Protein AF-A0AAE0F2E6-F1 (afdb_monomer_lite)

Organism: NCBI:txid36881

pLDDT: mean 71.73, std 19.73, range [35.84, 97.25]

Foldseek 3Di:
DPPPCCLVCQLVVPAVVVQLVVQ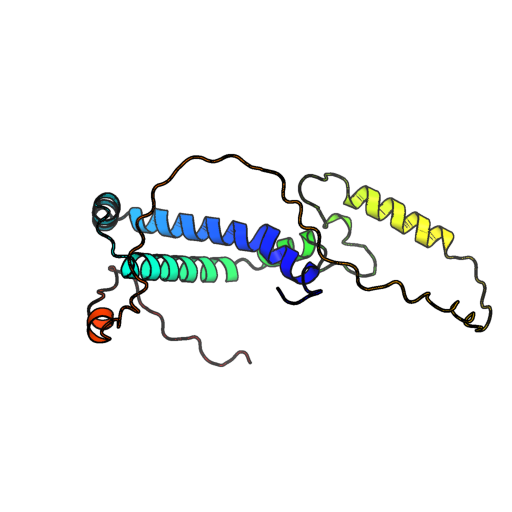LVVLVVVQCVDVVSVVVVVVVPDDPVNVVVSSVLSSVVSVVVSVVCVVSSVLSCLCSVVPQDPVRPSLQSHDDPPDPCPSVVVVVVVVVVVVVPPDDDPDDDDDDDDDDDPPDDDDDDDDDDDDDDDDDDDDDDDDDDPPPDDVVVVVPDDDPPPDDPDPDDDPPPD

Sequence (190 aa):
MTPNCTDLLQPVDRHIAQYLKTLIAKELENWLEDDDNLAKWESGQFTASERRVLLTLWSGEAYEKLCTMQDFLQKSFRGSGCLLTVDLSDIDKVAPQNMPGYSKRLRSELLKVQESGMTEDTTSASEPPLPPVPLLPEDEEHSDRSDLSEAGLDSDHEDDKCIDVDPEEFAAFSLPVGMQILPRMPAALL

Structure (mmCIF, N/CA/C/O backbone):
data_AF-A0AAE0F2E6-F1
#
_entry.id   AF-A0AAE0F2E6-F1
#
loop_
_atom_site.group_PDB
_atom_site.id
_atom_site.type_symbol
_atom_site.label_atom_id
_atom_site.label_alt_id
_atom_site.label_comp_id
_atom_site.label_asym_id
_atom_site.label_entity_id
_atom_site.label_seq_id
_atom_site.pdbx_PDB_ins_code
_atom_site.Cartn_x
_atom_site.Cartn_y
_atom_site.Cartn_z
_atom_site.occupancy
_atom_site.B_iso_or_equiv
_atom_site.auth_seq_id
_atom_site.auth_comp_id
_atom_site.auth_asym_id
_atom_site.auth_atom_id
_atom_site.pdbx_PDB_model_num
ATOM 1 N N . MET A 1 1 ? 15.418 -10.484 7.927 1.00 53.88 1 MET A N 1
ATOM 2 C CA . MET A 1 1 ? 15.493 -10.619 6.455 1.00 53.88 1 MET A CA 1
ATOM 3 C C . MET A 1 1 ? 16.454 -11.744 6.134 1.00 53.88 1 MET A C 1
ATOM 5 O O . MET A 1 1 ? 17.504 -11.807 6.761 1.00 53.88 1 MET A O 1
ATOM 9 N N . THR A 1 2 ? 16.099 -12.640 5.216 1.00 57.56 2 THR A N 1
ATOM 10 C CA . THR A 1 2 ? 17.047 -13.624 4.676 1.00 57.56 2 THR A CA 1
ATOM 11 C C . THR A 1 2 ? 18.169 -12.891 3.929 1.00 57.56 2 THR A C 1
ATOM 13 O O . THR A 1 2 ? 17.874 -11.944 3.199 1.00 57.56 2 THR A O 1
ATOM 16 N N . PRO A 1 3 ? 19.446 -13.260 4.112 1.00 71.19 3 PRO A N 1
ATOM 17 C CA . PRO A 1 3 ? 20.540 -12.619 3.388 1.00 71.19 3 PRO A CA 1
ATOM 18 C C . PRO A 1 3 ? 20.362 -12.784 1.867 1.00 71.19 3 PRO A C 1
ATOM 20 O O . PRO A 1 3 ? 19.865 -13.810 1.405 1.00 71.19 3 PRO A O 1
ATOM 23 N N . ASN A 1 4 ? 20.771 -11.770 1.096 1.00 72.69 4 ASN A N 1
ATOM 24 C CA . ASN A 1 4 ? 20.796 -11.744 -0.379 1.00 72.69 4 ASN A CA 1
ATOM 25 C C . ASN A 1 4 ? 19.446 -11.677 -1.125 1.00 72.69 4 ASN A C 1
ATOM 27 O O . ASN A 1 4 ? 19.408 -11.949 -2.321 1.00 72.69 4 ASN A O 1
ATOM 31 N N . CYS A 1 5 ? 18.340 -11.286 -0.482 1.00 70.00 5 CYS A N 1
ATOM 32 C CA . CYS A 1 5 ? 17.053 -11.080 -1.175 1.00 70.00 5 CYS A CA 1
ATOM 33 C C . CYS A 1 5 ? 16.629 -9.607 -1.305 1.00 70.00 5 CYS A C 1
ATOM 35 O O . CYS A 1 5 ? 15.522 -9.325 -1.767 1.00 70.00 5 CYS A O 1
ATOM 37 N N . THR A 1 6 ? 17.489 -8.667 -0.904 1.00 75.06 6 THR A N 1
ATOM 38 C CA . THR A 1 6 ? 17.188 -7.227 -0.903 1.00 75.06 6 THR A CA 1
ATOM 39 C C . THR A 1 6 ? 16.768 -6.734 -2.286 1.00 75.06 6 THR A C 1
ATOM 41 O O . THR A 1 6 ? 15.782 -6.013 -2.395 1.00 75.06 6 THR A O 1
ATOM 44 N N . ASP A 1 7 ? 17.432 -7.187 -3.351 1.00 71.25 7 ASP A N 1
ATOM 45 C CA . ASP A 1 7 ? 17.134 -6.748 -4.722 1.00 71.25 7 ASP A CA 1
ATOM 46 C C . ASP A 1 7 ? 15.746 -7.186 -5.212 1.00 71.25 7 ASP A C 1
ATOM 48 O O . ASP A 1 7 ? 15.139 -6.508 -6.036 1.00 71.25 7 ASP A O 1
ATOM 52 N N . LEU A 1 8 ? 15.200 -8.280 -4.671 1.00 76.69 8 LEU A N 1
ATOM 53 C CA . LEU A 1 8 ? 13.854 -8.759 -5.003 1.00 76.69 8 LEU A CA 1
A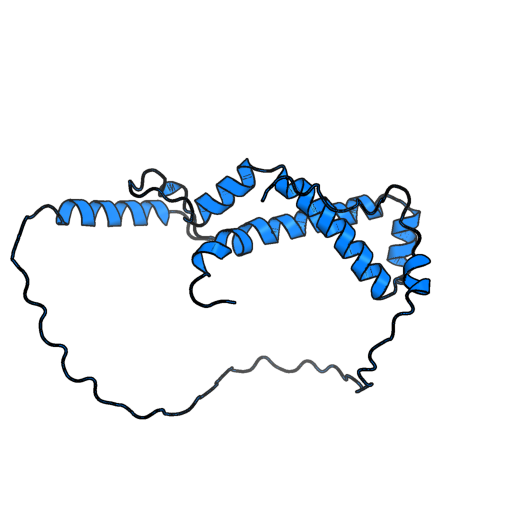TOM 54 C C . LEU A 1 8 ? 12.759 -8.035 -4.208 1.00 76.69 8 LEU A C 1
ATOM 56 O O . LEU A 1 8 ? 11.627 -7.926 -4.676 1.00 76.69 8 LEU A O 1
ATOM 60 N N . LEU A 1 9 ? 13.090 -7.535 -3.015 1.00 80.94 9 LEU A N 1
ATOM 61 C CA . LEU A 1 9 ? 12.160 -6.845 -2.114 1.00 80.94 9 LEU A CA 1
ATOM 62 C C . LEU A 1 9 ? 12.094 -5.332 -2.358 1.00 80.94 9 LEU A C 1
ATOM 64 O O . LEU A 1 9 ? 11.099 -4.703 -2.010 1.00 80.94 9 LEU A O 1
ATOM 68 N N . GLN A 1 10 ? 13.083 -4.753 -3.043 1.00 83.06 10 GLN A N 1
ATOM 69 C CA . GLN A 1 10 ? 13.114 -3.330 -3.400 1.00 83.06 10 GLN A CA 1
ATOM 70 C C . GLN A 1 10 ? 11.813 -2.767 -4.013 1.00 83.06 10 GLN A C 1
ATOM 72 O O . GLN A 1 10 ? 11.406 -1.678 -3.596 1.00 83.06 10 GLN A O 1
ATOM 77 N N . PRO A 1 11 ? 11.133 -3.425 -4.979 1.00 85.50 11 PRO A N 1
ATOM 78 C CA . PRO A 1 11 ? 9.863 -2.913 -5.496 1.00 85.50 11 PRO A CA 1
ATOM 79 C C . PRO A 1 11 ? 8.770 -2.866 -4.427 1.00 85.50 11 PRO A C 1
ATOM 81 O O . PRO A 1 11 ? 7.960 -1.932 -4.421 1.00 85.50 11 PRO A O 1
ATOM 84 N N . VAL A 1 12 ? 8.767 -3.849 -3.522 1.00 87.19 12 VAL A N 1
ATOM 85 C CA . VAL A 1 12 ? 7.818 -3.921 -2.412 1.00 87.19 12 VAL A CA 1
ATOM 86 C C . VAL A 1 12 ? 8.060 -2.765 -1.454 1.00 87.19 12 VAL A C 1
ATOM 88 O O . VAL A 1 12 ? 7.148 -1.980 -1.212 1.00 87.19 12 VAL A O 1
ATOM 91 N N . ASP A 1 13 ? 9.297 -2.599 -0.996 1.00 83.56 13 ASP A N 1
ATOM 92 C CA . ASP A 1 13 ? 9.653 -1.595 0.005 1.00 83.56 13 ASP A CA 1
ATOM 93 C C . ASP A 1 13 ? 9.505 -0.161 -0.522 1.00 83.56 13 ASP A C 1
ATOM 95 O O . ASP A 1 13 ? 9.003 0.716 0.184 1.00 83.56 13 ASP A O 1
ATOM 99 N N . ARG A 1 14 ? 9.912 0.092 -1.776 1.00 79.31 14 ARG A N 1
ATOM 100 C CA . ARG A 1 14 ? 9.934 1.447 -2.351 1.00 79.31 14 ARG A CA 1
ATOM 101 C C . ARG A 1 14 ? 8.565 1.928 -2.822 1.00 79.31 14 ARG A C 1
ATOM 103 O O . ARG A 1 14 ? 8.261 3.105 -2.663 1.00 79.31 14 ARG A O 1
ATOM 110 N N . HIS A 1 15 ? 7.777 1.068 -3.466 1.00 84.88 15 HIS A N 1
ATOM 111 C CA . HIS A 1 15 ? 6.570 1.508 -4.173 1.00 84.88 15 HIS A CA 1
ATOM 112 C C . HIS A 1 15 ? 5.308 0.870 -3.607 1.00 84.88 15 HIS A C 1
ATOM 114 O O . HIS A 1 15 ? 4.364 1.574 -3.251 1.00 84.88 15 HIS A O 1
ATOM 120 N N . ILE A 1 16 ? 5.288 -0.459 -3.510 1.00 91.94 16 ILE A N 1
ATOM 121 C CA . ILE A 1 16 ? 4.057 -1.197 -3.217 1.00 91.94 16 ILE A CA 1
ATOM 122 C C . ILE A 1 16 ? 3.621 -0.968 -1.767 1.00 91.94 16 ILE A C 1
ATOM 124 O O . ILE A 1 16 ? 2.459 -0.657 -1.528 1.00 91.94 16 ILE A O 1
ATOM 128 N N . ALA A 1 17 ? 4.542 -1.040 -0.805 1.00 91.44 17 ALA A N 1
ATOM 129 C CA . ALA A 1 17 ? 4.248 -0.836 0.610 1.00 91.44 17 ALA A CA 1
ATOM 130 C C . ALA A 1 17 ? 3.775 0.595 0.898 1.00 91.44 17 ALA A C 1
ATOM 132 O O . ALA A 1 17 ? 2.831 0.794 1.663 1.00 91.44 17 ALA A O 1
ATOM 133 N N . GLN A 1 18 ? 4.396 1.599 0.270 1.00 90.81 18 GLN A N 1
ATOM 134 C CA . GLN A 1 18 ? 3.956 2.988 0.404 1.00 90.81 18 GLN A CA 1
ATOM 135 C C . GLN A 1 18 ? 2.548 3.177 -0.166 1.00 90.81 18 GLN A C 1
ATOM 137 O O . GLN A 1 18 ? 1.701 3.788 0.481 1.00 90.81 18 GLN A O 1
ATOM 142 N N . TYR A 1 19 ? 2.283 2.623 -1.349 1.00 94.00 19 TYR A N 1
ATOM 143 C CA . TYR A 1 19 ? 0.975 2.741 -1.979 1.00 94.00 19 TYR A CA 1
ATOM 144 C C . TYR A 1 19 ? -0.116 1.997 -1.200 1.00 94.00 19 TYR A C 1
ATOM 146 O O . TYR A 1 19 ? -1.211 2.526 -1.021 1.00 94.00 19 TYR A O 1
ATOM 154 N N . LEU A 1 20 ? 0.197 0.818 -0.657 1.00 95.62 20 LEU A N 1
ATOM 155 C CA . LEU A 1 20 ? -0.711 0.067 0.207 1.00 95.62 20 LEU A CA 1
ATOM 156 C C . LEU A 1 20 ? -1.088 0.869 1.459 1.00 95.62 20 LEU A C 1
ATOM 158 O O . LEU A 1 20 ? -2.263 0.933 1.798 1.00 95.62 20 LEU A O 1
ATOM 162 N N . LYS A 1 21 ? -0.133 1.560 2.099 1.00 95.12 21 LYS A N 1
ATOM 163 C CA . LYS A 1 21 ? -0.428 2.469 3.223 1.00 95.12 21 LYS A CA 1
ATOM 164 C C . LYS A 1 21 ? -1.388 3.591 2.822 1.00 95.12 21 LYS A C 1
ATOM 166 O O . LYS A 1 21 ? -2.278 3.929 3.594 1.00 95.12 21 LYS A O 1
ATOM 171 N N . THR A 1 22 ? -1.233 4.151 1.621 1.00 95.75 22 THR A N 1
ATOM 172 C CA . THR A 1 22 ? -2.167 5.157 1.093 1.00 95.75 22 THR A CA 1
ATOM 173 C C . THR A 1 22 ? -3.564 4.581 0.870 1.00 95.75 22 THR A C 1
ATOM 175 O O . THR A 1 22 ? -4.542 5.260 1.156 1.00 95.75 22 THR A O 1
ATOM 178 N N . LEU A 1 23 ? -3.680 3.345 0.381 1.00 96.88 23 LEU A N 1
ATOM 179 C CA . LEU A 1 23 ? -4.978 2.684 0.230 1.00 96.88 23 LEU A CA 1
ATOM 180 C C . LEU A 1 23 ? -5.627 2.392 1.588 1.00 96.88 23 LEU A C 1
ATOM 182 O O . LEU A 1 23 ? -6.800 2.690 1.757 1.00 96.88 23 LEU A O 1
ATOM 186 N N . ILE A 1 24 ? -4.862 1.918 2.575 1.00 97.25 24 ILE A N 1
ATOM 187 C CA . ILE A 1 24 ? -5.356 1.715 3.947 1.00 97.25 24 ILE A CA 1
ATOM 188 C C . ILE A 1 24 ? -5.889 3.029 4.533 1.00 97.25 24 ILE A C 1
ATOM 190 O O . ILE A 1 24 ? -6.962 3.040 5.128 1.00 97.25 24 ILE A O 1
ATOM 194 N N . ALA A 1 25 ? -5.173 4.141 4.338 1.00 96.50 25 ALA A N 1
ATOM 195 C CA . ALA A 1 25 ? -5.635 5.455 4.783 1.00 96.50 25 ALA A CA 1
ATOM 196 C C . ALA A 1 25 ? -6.962 5.860 4.117 1.00 96.50 25 ALA A C 1
ATOM 198 O O . ALA A 1 25 ? -7.839 6.382 4.793 1.00 96.50 25 ALA A O 1
ATOM 199 N N . LYS A 1 26 ? -7.146 5.549 2.828 1.00 97.06 26 LYS A N 1
ATOM 200 C CA . LYS A 1 26 ? -8.420 5.779 2.132 1.00 97.06 26 LYS A CA 1
ATOM 201 C C . LYS A 1 26 ? -9.551 4.896 2.651 1.00 97.06 26 LYS A C 1
ATOM 203 O O . LYS A 1 26 ? -10.674 5.368 2.732 1.00 97.06 26 LYS A O 1
ATOM 208 N N . GLU A 1 27 ? -9.288 3.636 3.000 1.00 97.06 27 GLU A N 1
ATOM 209 C CA . GLU A 1 27 ? -10.323 2.788 3.615 1.00 97.06 27 GLU A CA 1
ATOM 210 C C . GLU A 1 27 ? -10.751 3.320 4.982 1.00 97.06 27 GLU A C 1
ATOM 212 O O . GLU A 1 27 ? -11.938 3.292 5.295 1.00 97.06 27 GLU A O 1
ATOM 217 N N . LEU A 1 28 ? -9.806 3.845 5.768 1.00 95.38 28 LEU A N 1
ATOM 218 C CA . LEU A 1 28 ? -10.121 4.549 7.008 1.00 95.38 28 LEU A CA 1
ATOM 219 C C . LEU A 1 28 ? -10.981 5.790 6.732 1.00 95.38 28 LEU A C 1
ATOM 221 O O . LEU A 1 28 ? -12.008 5.953 7.377 1.00 95.38 28 LEU A O 1
ATOM 225 N N . GLU A 1 29 ? -10.588 6.638 5.777 1.00 96.12 29 GLU A N 1
ATOM 226 C CA . GLU A 1 29 ? -11.364 7.826 5.387 1.00 96.12 29 GLU A CA 1
ATOM 227 C C . GLU A 1 29 ? -12.796 7.453 4.978 1.00 96.12 29 GLU A C 1
ATOM 229 O O . GLU A 1 29 ? -13.736 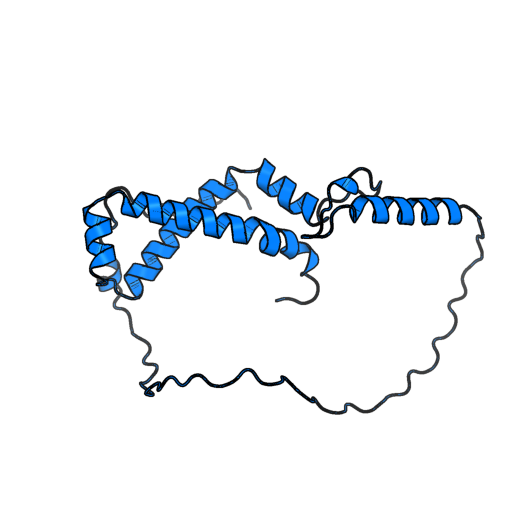8.021 5.522 1.00 96.12 29 GLU A O 1
ATOM 234 N N . ASN A 1 30 ? -12.966 6.446 4.113 1.00 95.69 30 ASN A N 1
ATOM 235 C CA . ASN A 1 30 ? -14.282 5.957 3.687 1.00 95.69 30 ASN A CA 1
ATOM 236 C C . ASN A 1 30 ? -15.102 5.407 4.864 1.00 95.69 30 ASN A C 1
ATOM 238 O O . ASN A 1 30 ? -16.307 5.612 4.943 1.00 95.69 30 ASN A O 1
ATOM 242 N N . TRP A 1 31 ? -14.465 4.676 5.782 1.00 94.75 31 TRP A N 1
ATOM 243 C CA . TRP A 1 31 ? -15.141 4.113 6.952 1.00 94.75 31 TRP A CA 1
ATOM 244 C C . TRP A 1 31 ? -15.627 5.206 7.919 1.00 94.75 31 TRP A C 1
ATOM 246 O O . TRP A 1 31 ? -16.675 5.047 8.545 1.00 94.75 31 TRP A O 1
ATOM 256 N N . LEU A 1 32 ? -14.896 6.323 7.996 1.00 95.25 32 LEU A N 1
ATOM 257 C CA . LEU A 1 32 ? -15.249 7.515 8.772 1.00 95.25 32 LEU A CA 1
ATOM 258 C C . LEU A 1 32 ? -16.312 8.406 8.102 1.00 95.25 32 LEU A C 1
ATOM 260 O O . LEU A 1 32 ? -16.741 9.372 8.726 1.00 95.25 32 LEU A O 1
ATOM 264 N N . GLU A 1 33 ? -16.746 8.116 6.869 1.00 96.06 33 GLU A N 1
ATOM 265 C CA . GLU A 1 33 ? -17.870 8.833 6.237 1.00 96.06 33 GLU A CA 1
ATOM 266 C C . GLU A 1 33 ? -19.220 8.520 6.906 1.00 96.06 33 GLU A C 1
ATOM 268 O O . GLU A 1 33 ? -20.185 9.260 6.726 1.00 96.06 33 GLU A O 1
ATOM 273 N N . ASP A 1 34 ? -19.295 7.428 7.668 1.00 94.88 34 ASP A N 1
ATOM 274 C CA . ASP A 1 34 ? -20.443 7.084 8.503 1.00 94.88 34 ASP A CA 1
ATOM 275 C C . ASP A 1 34 ? -20.336 7.794 9.864 1.00 94.88 34 ASP A C 1
ATOM 277 O O . ASP A 1 34 ? -19.380 7.583 10.619 1.00 94.88 34 ASP A O 1
ATOM 281 N N . ASP A 1 35 ? -21.334 8.624 10.179 1.00 94.00 35 ASP A N 1
ATOM 282 C CA . ASP A 1 35 ? -21.397 9.431 11.402 1.00 94.00 35 ASP A CA 1
ATOM 283 C C . ASP A 1 35 ? -21.283 8.579 12.682 1.00 94.00 35 ASP A C 1
ATOM 285 O O . ASP A 1 35 ? -20.662 9.012 13.658 1.00 94.00 35 ASP A O 1
ATOM 289 N N . ASP A 1 36 ? -21.821 7.351 12.687 1.00 93.56 36 ASP A N 1
ATOM 290 C CA . ASP A 1 36 ? -21.742 6.451 13.846 1.00 93.56 36 ASP A CA 1
ATOM 291 C C . ASP A 1 36 ? -20.303 5.947 14.057 1.00 93.56 36 ASP A C 1
ATOM 293 O O . ASP A 1 36 ? -19.799 5.877 15.187 1.00 93.56 36 ASP A O 1
ATOM 297 N N . ASN A 1 37 ? -19.610 5.632 12.961 1.00 92.50 37 ASN A N 1
ATOM 298 C CA . ASN A 1 37 ? -18.213 5.201 12.975 1.00 92.50 37 ASN A CA 1
ATOM 299 C C . ASN A 1 37 ? -17.283 6.344 13.386 1.00 92.50 37 ASN A C 1
ATOM 301 O O . ASN A 1 37 ? -16.369 6.131 14.189 1.00 92.50 37 ASN A O 1
ATOM 305 N N . LEU A 1 38 ? -17.543 7.559 12.894 1.00 93.50 38 LEU A N 1
ATOM 306 C CA . LEU A 1 38 ? -16.817 8.765 13.279 1.00 93.50 38 LEU A CA 1
ATOM 307 C C . LEU A 1 38 ? -16.989 9.064 14.773 1.00 93.50 38 LEU A C 1
ATOM 309 O O . LEU A 1 38 ? -15.995 9.235 15.477 1.00 93.50 38 LEU A O 1
ATOM 313 N N . ALA A 1 39 ? -18.222 9.035 15.287 1.00 93.31 39 ALA A N 1
ATOM 314 C CA . ALA A 1 39 ? -18.488 9.230 16.711 1.00 93.31 39 ALA A CA 1
ATOM 315 C C . ALA A 1 39 ? -17.774 8.173 17.573 1.00 93.31 39 ALA A C 1
ATOM 317 O O . ALA A 1 39 ? -17.173 8.496 18.604 1.00 93.31 39 ALA A O 1
ATOM 318 N N . LYS A 1 40 ? -17.771 6.904 17.133 1.00 91.75 40 LYS A N 1
ATOM 319 C CA . LYS A 1 40 ? -17.025 5.833 17.809 1.00 91.75 40 LYS A CA 1
ATOM 320 C C . LYS A 1 40 ? -15.512 6.078 17.757 1.00 91.75 40 LYS A C 1
ATOM 322 O O . LYS A 1 40 ? -14.836 5.865 18.764 1.00 91.75 40 LYS A O 1
ATOM 327 N N . TRP A 1 41 ? -14.978 6.561 16.638 1.00 91.25 41 TRP A N 1
ATOM 328 C CA . TRP A 1 41 ? -13.565 6.916 16.484 1.00 91.25 41 TRP A CA 1
ATOM 329 C C . TRP A 1 41 ? -13.130 8.055 17.403 1.00 91.25 41 TRP A C 1
ATOM 331 O O . TRP A 1 41 ? -12.140 7.915 18.121 1.00 91.25 41 TRP A O 1
ATOM 341 N N . GLU A 1 42 ? -13.903 9.137 17.456 1.00 93.12 42 GLU A N 1
ATOM 342 C CA . GLU A 1 42 ? -13.623 10.293 18.312 1.00 93.12 42 GLU A CA 1
ATOM 343 C C . GLU A 1 42 ? -13.746 9.971 19.804 1.00 93.12 42 GLU A C 1
ATOM 345 O O . GLU A 1 42 ? -13.017 10.534 20.620 1.00 93.12 42 GLU A O 1
ATOM 350 N N . SER A 1 43 ? -14.615 9.022 20.172 1.00 92.56 43 SER A N 1
ATOM 351 C CA . SER A 1 43 ? -14.749 8.572 21.563 1.00 92.56 43 SER A CA 1
ATOM 352 C C . SER A 1 43 ? -13.463 7.950 22.127 1.00 92.56 43 SER A C 1
ATOM 354 O O . SER A 1 43 ? -13.294 7.879 23.345 1.00 92.56 43 SER A O 1
ATOM 356 N N . GLY A 1 44 ? -12.570 7.452 21.259 1.00 88.38 44 GLY A N 1
ATOM 357 C CA . GLY A 1 44 ? -11.346 6.756 21.656 1.00 88.38 44 GLY A CA 1
ATOM 358 C C . GLY A 1 44 ? -11.577 5.417 22.371 1.00 88.38 44 GLY A C 1
ATOM 359 O O . GLY A 1 44 ? -10.621 4.828 22.872 1.00 88.38 44 GLY A O 1
ATOM 360 N N . GLN A 1 45 ? -12.813 4.906 22.409 1.00 88.25 45 GLN A N 1
ATOM 361 C CA . GLN A 1 45 ? -13.198 3.730 23.204 1.00 88.25 45 GLN A CA 1
ATOM 362 C C . GLN A 1 45 ? -12.861 2.381 22.559 1.00 88.25 45 GLN A C 1
ATOM 364 O O . GLN A 1 45 ? -13.304 1.340 23.037 1.00 88.25 45 GLN A O 1
ATOM 369 N N . PHE A 1 46 ? -12.062 2.365 21.492 1.00 91.69 46 PHE A N 1
ATOM 370 C CA . PHE A 1 46 ? -11.621 1.108 20.906 1.00 91.69 46 PHE A CA 1
ATOM 371 C C . PHE A 1 46 ? -10.677 0.355 21.843 1.00 91.69 46 PHE A C 1
ATOM 373 O O . PHE A 1 46 ? -9.652 0.878 22.296 1.00 91.69 46 PHE A O 1
ATOM 380 N N . THR A 1 47 ? -10.964 -0.921 22.055 1.00 93.19 47 THR A N 1
ATOM 381 C CA . THR A 1 47 ? -10.008 -1.851 22.652 1.00 93.19 47 THR A CA 1
ATOM 382 C C . THR A 1 47 ? -8.833 -2.096 21.699 1.00 93.19 47 THR A C 1
ATOM 384 O O . THR A 1 47 ? -8.894 -1.849 20.489 1.00 93.19 47 THR A O 1
ATOM 387 N N . ALA A 1 48 ? -7.725 -2.620 22.229 1.00 92.50 48 ALA A N 1
ATOM 388 C CA . ALA A 1 48 ? -6.592 -3.013 21.393 1.00 92.50 48 ALA A CA 1
ATOM 389 C C . ALA A 1 48 ? -6.970 -4.102 20.371 1.00 92.50 48 ALA A C 1
ATOM 391 O O . ALA A 1 48 ? -6.438 -4.101 19.261 1.00 92.50 48 ALA A O 1
ATOM 392 N N . SER A 1 49 ? -7.894 -5.001 20.729 1.00 94.38 49 SER A N 1
ATOM 393 C CA . SER A 1 49 ? -8.389 -6.056 19.840 1.00 94.38 49 SER A CA 1
ATOM 394 C C . SER A 1 49 ? -9.179 -5.471 18.669 1.00 94.38 49 SER A C 1
ATOM 396 O O . SER A 1 49 ? -8.829 -5.710 17.514 1.00 94.38 49 SER A O 1
ATOM 398 N N . GLU A 1 50 ? -10.161 -4.606 18.946 1.00 93.06 50 GLU A N 1
ATOM 399 C CA . GLU A 1 50 ? -10.981 -3.976 17.903 1.00 93.06 50 GLU A CA 1
ATOM 400 C C . GLU A 1 50 ? -10.130 -3.179 16.907 1.00 93.06 50 GLU A C 1
ATOM 402 O O . GLU A 1 50 ? -10.327 -3.296 15.698 1.00 93.06 50 GLU A O 1
ATOM 407 N N . ARG A 1 51 ? -9.125 -2.427 17.387 1.00 93.56 51 ARG A N 1
ATOM 408 C CA . ARG A 1 51 ? -8.197 -1.701 16.500 1.00 93.56 51 ARG A CA 1
ATOM 409 C C . ARG A 1 51 ? -7.455 -2.632 15.543 1.00 93.56 51 ARG A C 1
ATOM 411 O O . ARG A 1 51 ? -7.297 -2.299 14.371 1.00 93.56 51 ARG A O 1
ATOM 418 N N . ARG A 1 52 ? -6.992 -3.792 16.022 1.00 95.94 52 ARG A N 1
ATOM 419 C CA . ARG A 1 52 ? -6.292 -4.778 15.181 1.00 95.94 52 ARG A CA 1
ATOM 420 C C . ARG A 1 52 ? -7.226 -5.381 14.138 1.00 95.94 52 ARG A C 1
ATOM 422 O O . ARG A 1 52 ? -6.807 -5.554 12.994 1.00 95.94 52 ARG A O 1
ATOM 429 N N . VAL A 1 53 ? -8.472 -5.671 14.513 1.00 95.75 53 VAL A N 1
ATOM 430 C CA . VAL A 1 53 ? -9.482 -6.189 13.582 1.00 95.75 53 VAL A CA 1
ATOM 431 C C . VAL A 1 53 ? -9.769 -5.163 12.488 1.00 95.75 53 VAL A C 1
ATOM 433 O O . VAL A 1 53 ? -9.636 -5.496 11.314 1.00 95.75 53 VAL A O 1
ATOM 436 N N . LEU A 1 54 ? -10.055 -3.909 12.850 1.00 94.62 54 LEU A N 1
ATOM 437 C CA . LEU A 1 54 ? -10.297 -2.833 11.881 1.00 94.62 54 LEU A CA 1
ATOM 438 C C . LEU A 1 54 ? -9.113 -2.637 10.930 1.00 94.62 54 LEU A C 1
ATOM 440 O O . LEU A 1 54 ? -9.291 -2.629 9.715 1.00 94.62 54 LEU A O 1
ATOM 444 N N . LEU A 1 55 ? -7.891 -2.575 11.466 1.00 95.81 55 LEU A N 1
ATOM 445 C CA . LEU A 1 55 ? -6.691 -2.438 10.645 1.00 95.81 55 LEU A CA 1
ATOM 446 C C . LEU A 1 55 ? -6.519 -3.614 9.676 1.00 95.81 55 LEU A C 1
ATOM 448 O O . LEU A 1 55 ? -6.110 -3.410 8.534 1.00 95.81 55 LEU A O 1
ATOM 452 N N . THR A 1 56 ? -6.833 -4.835 10.113 1.00 96.38 56 THR A N 1
ATOM 453 C CA . THR A 1 56 ? -6.760 -6.035 9.268 1.00 96.38 56 THR A CA 1
ATOM 454 C C . THR A 1 56 ? -7.791 -5.980 8.144 1.00 96.38 56 THR A C 1
ATOM 456 O O . THR A 1 56 ? -7.451 -6.291 7.005 1.00 96.38 56 THR A O 1
ATOM 459 N N . LEU A 1 57 ? -9.015 -5.533 8.439 1.00 95.69 57 LEU A N 1
ATOM 460 C CA . LEU A 1 57 ? -10.073 -5.367 7.442 1.00 95.69 57 LEU A CA 1
ATOM 461 C C . LEU A 1 57 ? -9.680 -4.324 6.390 1.00 95.69 57 LEU A C 1
ATOM 463 O O . LEU A 1 57 ? -9.650 -4.640 5.204 1.00 95.69 57 LEU A O 1
ATOM 467 N N . TRP A 1 58 ? -9.266 -3.127 6.813 1.00 96.56 58 TRP A N 1
ATOM 468 C CA . TRP A 1 58 ? -8.803 -2.083 5.891 1.00 96.56 58 TRP A CA 1
ATOM 469 C C . TRP A 1 58 ? -7.590 -2.524 5.072 1.00 96.56 58 TRP A C 1
ATOM 471 O O . TRP A 1 58 ? -7.495 -2.214 3.888 1.00 96.56 58 TRP A O 1
ATOM 481 N N . SER A 1 59 ? -6.671 -3.281 5.678 1.00 96.56 59 SER A N 1
ATOM 482 C CA . SER A 1 59 ? -5.520 -3.845 4.968 1.00 96.56 59 SER A CA 1
ATOM 483 C C . SER A 1 59 ? -5.934 -4.872 3.916 1.00 96.56 59 SER A C 1
ATOM 485 O O . SER A 1 59 ? -5.342 -4.886 2.839 1.00 96.56 59 SER A O 1
ATOM 487 N N . GLY A 1 60 ? -6.938 -5.706 4.202 1.00 96.69 60 GLY A N 1
ATOM 488 C CA . GLY A 1 60 ? -7.492 -6.676 3.257 1.00 96.69 60 GLY A CA 1
ATOM 489 C C . GLY A 1 60 ? -8.120 -5.995 2.044 1.00 96.69 60 GLY A C 1
ATOM 490 O O . GLY A 1 60 ? -7.698 -6.243 0.917 1.00 96.69 60 GLY A O 1
ATOM 491 N N . GLU A 1 61 ? -9.039 -5.060 2.280 1.00 95.50 61 GLU A N 1
ATOM 492 C CA . GLU A 1 61 ? -9.710 -4.283 1.226 1.00 95.50 61 GLU A CA 1
ATOM 493 C C . GLU A 1 61 ? -8.708 -3.490 0.368 1.00 95.50 61 GLU A C 1
ATOM 495 O O . GLU A 1 61 ? -8.742 -3.507 -0.867 1.00 95.50 61 GLU A O 1
ATOM 500 N N . ALA A 1 62 ? -7.743 -2.833 1.016 1.00 96.50 62 ALA A N 1
ATOM 501 C CA . ALA A 1 62 ? -6.671 -2.118 0.336 1.00 96.50 62 ALA A CA 1
ATOM 502 C C . ALA A 1 62 ? -5.798 -3.053 -0.520 1.00 96.50 62 ALA A C 1
ATOM 504 O O . ALA A 1 62 ? -5.396 -2.690 -1.630 1.00 96.50 62 ALA A O 1
ATOM 505 N N . TYR A 1 63 ? -5.499 -4.256 -0.025 1.00 95.75 63 TYR A N 1
ATOM 506 C CA . TYR A 1 63 ? -4.715 -5.246 -0.756 1.00 95.75 63 TYR A CA 1
ATOM 507 C C . TYR A 1 63 ? -5.460 -5.770 -1.988 1.00 95.75 63 TYR A C 1
ATOM 509 O O . TYR A 1 63 ? -4.869 -5.847 -3.065 1.00 95.75 63 TYR A O 1
ATOM 517 N N . GLU A 1 64 ? -6.761 -6.049 -1.878 1.00 95.88 64 GLU A N 1
ATOM 518 C CA . GLU A 1 64 ? -7.577 -6.450 -3.027 1.00 95.88 64 GLU A CA 1
ATOM 519 C C . GLU A 1 64 ? -7.563 -5.377 -4.122 1.00 95.88 64 GLU A C 1
ATOM 521 O O . GLU A 1 64 ? -7.291 -5.680 -5.289 1.00 95.88 64 GLU A O 1
ATOM 526 N N . LYS A 1 65 ? -7.735 -4.101 -3.747 1.00 95.12 65 LYS A N 1
ATOM 527 C CA . LYS A 1 65 ? -7.634 -2.964 -4.676 1.00 95.12 65 LYS A CA 1
ATOM 528 C C . LYS A 1 65 ? -6.260 -2.904 -5.337 1.00 95.12 65 LYS A C 1
ATOM 530 O O . LYS A 1 65 ? -6.179 -2.792 -6.561 1.00 95.12 65 LYS A O 1
ATOM 535 N N . LEU A 1 66 ? -5.182 -3.043 -4.569 1.00 94.00 66 LEU A N 1
ATOM 536 C CA . LEU A 1 66 ? -3.818 -3.082 -5.095 1.00 94.00 66 LEU A CA 1
ATOM 537 C C . LEU A 1 66 ? -3.619 -4.212 -6.123 1.00 94.00 66 LEU A C 1
ATOM 539 O O . LEU A 1 66 ? -2.998 -3.985 -7.163 1.00 94.00 66 LEU A O 1
ATOM 543 N N . CYS A 1 67 ? -4.169 -5.405 -5.881 1.00 92.81 67 CYS A N 1
ATOM 544 C CA . CYS A 1 67 ? -4.065 -6.548 -6.795 1.00 92.81 67 CYS A CA 1
ATOM 545 C C . CYS A 1 67 ? -4.748 -6.317 -8.154 1.00 92.81 67 CYS A C 1
ATOM 547 O O . CYS A 1 67 ? -4.347 -6.923 -9.151 1.00 92.81 67 CYS A O 1
ATOM 549 N N . THR A 1 68 ? -5.729 -5.413 -8.235 1.00 94.50 68 THR A N 1
ATOM 550 C CA . THR A 1 68 ? -6.341 -5.022 -9.519 1.00 94.50 68 THR A CA 1
ATOM 551 C C . THR A 1 68 ? -5.435 -4.121 -10.369 1.00 94.50 68 THR A C 1
ATOM 553 O O . THR A 1 68 ? -5.610 -4.021 -11.583 1.00 94.50 68 THR A O 1
ATOM 556 N N . MET A 1 69 ? -4.418 -3.494 -9.770 1.00 92.62 69 MET A N 1
ATOM 557 C CA . MET A 1 69 ? -3.578 -2.477 -10.406 1.00 92.62 69 MET A CA 1
ATOM 558 C C . MET A 1 69 ? -2.320 -3.066 -11.058 1.00 92.62 69 MET A C 1
ATOM 560 O O . MET A 1 69 ? -1.190 -2.672 -10.759 1.00 92.62 69 MET A O 1
ATOM 564 N N . GLN A 1 70 ? -2.509 -3.997 -11.993 1.00 91.25 70 GLN A N 1
ATOM 565 C CA . GLN A 1 70 ? -1.408 -4.728 -12.637 1.00 91.25 70 GLN A CA 1
ATOM 566 C C . GLN A 1 70 ? -0.362 -3.812 -13.291 1.00 91.25 70 GLN A C 1
ATOM 568 O O . GLN A 1 70 ? 0.841 -4.032 -13.144 1.00 91.25 70 GLN A O 1
ATOM 573 N N . ASP A 1 71 ? -0.794 -2.730 -13.939 1.00 90.75 71 ASP A N 1
ATOM 574 C CA . ASP A 1 71 ? 0.118 -1.762 -14.559 1.00 90.75 71 ASP A CA 1
ATOM 575 C C . ASP A 1 71 ? 1.009 -1.050 -13.534 1.00 90.75 71 ASP A C 1
ATOM 577 O O . ASP A 1 71 ? 2.179 -0.771 -13.804 1.00 90.75 71 ASP A O 1
ATOM 581 N N . PHE A 1 72 ? 0.469 -0.740 -12.352 1.00 90.88 72 PHE A N 1
ATOM 582 C CA . PHE A 1 72 ? 1.228 -0.124 -11.265 1.00 90.88 72 PHE A CA 1
ATOM 583 C C . PHE A 1 72 ? 2.251 -1.104 -10.687 1.00 90.88 72 PHE A C 1
ATOM 585 O O . PHE A 1 72 ? 3.411 -0.730 -10.486 1.00 90.88 72 PHE A O 1
ATOM 592 N N . LEU A 1 73 ? 1.849 -2.361 -10.477 1.00 90.75 73 LEU A N 1
ATOM 593 C CA . LEU A 1 73 ? 2.751 -3.414 -10.019 1.00 90.75 73 LEU A CA 1
ATOM 594 C C . LEU A 1 73 ? 3.905 -3.576 -11.015 1.00 90.75 73 LEU A C 1
ATOM 596 O O . LEU A 1 73 ? 5.062 -3.398 -10.642 1.00 90.75 73 LEU A O 1
ATOM 600 N N . GLN A 1 74 ? 3.619 -3.760 -12.306 1.00 89.06 74 GLN A N 1
ATOM 601 C CA . GLN A 1 74 ? 4.664 -3.881 -13.328 1.00 89.06 74 GLN A CA 1
ATOM 602 C C . GLN A 1 74 ? 5.594 -2.663 -13.387 1.00 89.06 74 GLN A C 1
ATOM 6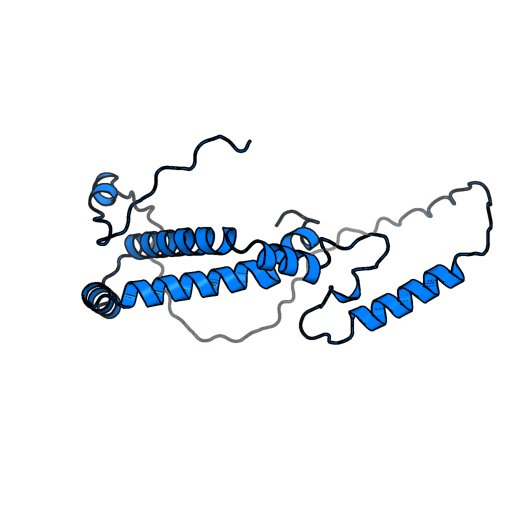04 O O . GLN A 1 74 ? 6.812 -2.823 -13.494 1.00 89.06 74 GLN A O 1
ATOM 609 N N . LYS A 1 75 ? 5.055 -1.439 -13.294 1.00 87.56 75 LYS A N 1
ATOM 610 C CA . LYS A 1 75 ? 5.870 -0.213 -13.242 1.00 87.56 75 LYS A CA 1
ATOM 611 C C . LYS A 1 75 ? 6.786 -0.189 -12.021 1.00 87.56 75 LYS A C 1
ATOM 613 O O . LYS A 1 75 ? 7.941 0.204 -12.155 1.00 87.56 75 LYS A O 1
ATOM 618 N N . SER A 1 76 ? 6.305 -0.652 -10.870 1.00 88.38 76 SER A N 1
ATOM 619 C CA . SER A 1 76 ? 7.086 -0.716 -9.630 1.00 88.38 76 SER A CA 1
ATOM 620 C C . SER A 1 76 ? 8.295 -1.644 -9.769 1.00 88.38 76 SER A C 1
ATOM 622 O O . SER A 1 76 ? 9.403 -1.256 -9.402 1.00 88.38 76 SER A O 1
ATOM 624 N N . PHE A 1 77 ? 8.105 -2.824 -10.373 1.00 87.94 77 PHE A N 1
ATOM 625 C CA . PHE A 1 77 ? 9.177 -3.794 -10.634 1.00 87.94 77 PHE A CA 1
ATOM 626 C C . PHE A 1 77 ? 10.149 -3.355 -11.742 1.00 87.94 77 PHE A C 1
ATOM 628 O O . PHE A 1 77 ? 11.346 -3.635 -11.670 1.00 87.94 77 PHE A O 1
ATOM 635 N N . ARG A 1 78 ? 9.674 -2.642 -12.772 1.00 86.75 78 ARG A N 1
ATOM 636 C CA . ARG A 1 78 ? 10.563 -2.043 -13.787 1.00 86.75 78 ARG A CA 1
ATOM 637 C C . ARG A 1 78 ? 11.393 -0.899 -13.201 1.00 86.75 78 ARG A C 1
ATOM 639 O O . ARG A 1 78 ? 12.587 -0.821 -13.465 1.00 86.75 78 ARG A O 1
ATOM 646 N N . GLY A 1 79 ? 10.782 -0.049 -12.375 1.00 81.88 79 GLY A N 1
ATOM 647 C CA . GLY A 1 79 ? 11.444 1.092 -11.741 1.00 81.88 79 GLY A CA 1
ATOM 648 C C . GLY A 1 79 ? 12.546 0.702 -10.751 1.00 81.88 79 GLY A C 1
ATOM 649 O O . GLY A 1 79 ? 13.517 1.446 -10.609 1.00 81.88 79 GLY A O 1
ATOM 650 N N . SER A 1 80 ? 12.427 -0.460 -10.097 1.00 84.25 80 SER A N 1
ATOM 651 C CA . SER A 1 80 ? 13.484 -1.041 -9.253 1.00 84.25 80 SER A CA 1
ATOM 652 C C . SER A 1 80 ? 14.564 -1.786 -10.043 1.00 84.25 80 SER A C 1
ATOM 654 O O . SER A 1 80 ? 15.591 -2.130 -9.477 1.00 84.25 80 SER A O 1
ATOM 656 N N . GLY A 1 81 ? 14.360 -2.024 -11.340 1.00 81.88 81 GLY A N 1
ATOM 657 C CA . GLY A 1 81 ? 15.292 -2.771 -12.182 1.00 81.88 81 GLY A CA 1
ATOM 658 C C . GLY A 1 81 ? 15.147 -4.296 -12.113 1.00 81.88 81 GLY A C 1
ATOM 659 O O . GLY A 1 81 ? 15.869 -5.001 -12.810 1.00 81.88 81 GLY A O 1
ATOM 660 N N . CYS A 1 82 ? 14.177 -4.822 -11.358 1.00 84.00 82 CYS A N 1
ATOM 661 C CA . CYS A 1 82 ? 13.939 -6.267 -11.236 1.00 84.00 82 CYS A CA 1
ATOM 662 C C . CYS A 1 82 ? 13.431 -6.912 -12.539 1.00 84.00 82 CYS A C 1
ATOM 664 O O . CYS A 1 82 ? 13.502 -8.126 -12.689 1.00 84.00 82 CYS A O 1
ATOM 666 N N . LEU A 1 83 ? 12.901 -6.106 -13.468 1.00 83.44 83 LEU A N 1
ATOM 667 C CA . LEU A 1 83 ? 12.437 -6.533 -14.797 1.00 83.44 83 LEU A CA 1
ATOM 668 C C . LEU A 1 83 ? 13.305 -5.977 -15.936 1.00 83.44 83 LEU A C 1
ATOM 670 O O . LEU A 1 83 ? 12.814 -5.769 -17.046 1.00 83.44 83 LEU A O 1
ATOM 674 N N . LEU A 1 84 ? 14.579 -5.687 -15.665 1.00 81.19 84 LEU A N 1
ATOM 675 C CA . LEU A 1 84 ? 15.523 -5.312 -16.712 1.00 81.19 84 LEU A CA 1
ATOM 676 C C . LEU A 1 84 ? 15.786 -6.482 -17.657 1.00 81.19 84 LEU A C 1
ATOM 678 O O . LEU A 1 84 ? 16.039 -7.610 -17.238 1.00 81.19 84 LEU A O 1
ATOM 682 N N . THR A 1 85 ? 15.775 -6.183 -18.947 1.00 80.50 85 THR A N 1
ATOM 683 C CA . THR A 1 85 ? 16.182 -7.102 -20.002 1.00 80.50 85 THR A CA 1
ATOM 684 C C . THR A 1 85 ? 17.694 -7.012 -20.232 1.00 80.50 85 THR A C 1
ATOM 686 O O . THR A 1 85 ? 18.306 -5.955 -20.066 1.00 80.50 85 THR A O 1
ATOM 689 N N . VAL A 1 86 ? 18.314 -8.131 -20.621 1.00 79.75 86 VAL A N 1
ATOM 690 C CA . VAL A 1 86 ? 19.774 -8.239 -20.838 1.00 79.75 86 VAL A CA 1
ATOM 691 C C . VAL A 1 86 ? 20.264 -7.325 -21.969 1.00 79.75 86 VAL A C 1
ATOM 693 O O . VAL A 1 86 ? 21.399 -6.863 -21.946 1.00 79.75 86 VAL A O 1
ATOM 696 N N . ASP A 1 87 ? 19.400 -7.028 -22.938 1.00 79.50 87 ASP A N 1
ATOM 697 C CA . ASP A 1 87 ? 19.668 -6.113 -24.053 1.00 79.50 87 ASP A CA 1
ATOM 698 C C . ASP A 1 87 ? 19.672 -4.628 -23.641 1.00 79.50 87 ASP A C 1
ATOM 700 O O . ASP A 1 87 ? 19.926 -3.761 -24.477 1.00 79.50 87 ASP A O 1
ATOM 704 N N . LEU A 1 88 ? 19.377 -4.321 -22.370 1.00 74.06 88 LEU A N 1
ATOM 705 C CA . LEU A 1 88 ? 19.352 -2.971 -21.801 1.00 74.06 88 LEU A CA 1
ATOM 706 C C . LEU A 1 88 ? 18.378 -2.007 -22.505 1.00 74.06 88 LEU A C 1
ATOM 708 O O . LEU A 1 88 ? 18.452 -0.789 -22.300 1.00 74.06 88 LEU A O 1
ATOM 712 N N . SER A 1 89 ? 17.440 -2.514 -23.310 1.00 79.69 89 SER A N 1
ATOM 713 C CA . SER A 1 89 ? 16.455 -1.685 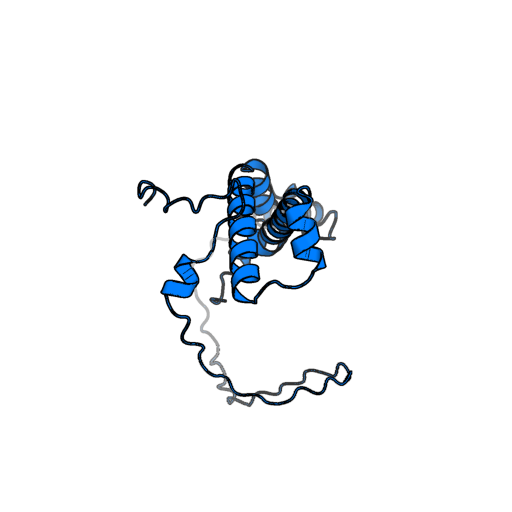-24.017 1.00 79.69 89 SER A CA 1
ATOM 714 C C . SER A 1 89 ? 15.596 -0.881 -23.035 1.00 79.69 89 SER A C 1
ATOM 716 O O . SER A 1 89 ? 15.327 0.303 -23.252 1.00 79.69 89 SER A O 1
ATOM 718 N N . ASP A 1 90 ? 15.292 -1.484 -21.886 1.00 80.19 90 ASP A N 1
ATOM 719 C CA . ASP A 1 90 ? 14.463 -0.918 -20.825 1.00 80.19 90 ASP A CA 1
ATOM 720 C C . ASP A 1 90 ? 15.233 -0.145 -19.742 1.00 80.19 90 ASP A C 1
ATOM 722 O O . ASP A 1 90 ? 14.636 0.283 -18.754 1.00 80.19 90 ASP A O 1
ATOM 726 N N . ILE A 1 91 ? 16.535 0.102 -19.919 1.00 81.50 91 ILE A N 1
ATOM 727 C CA . ILE A 1 91 ? 17.365 0.729 -18.878 1.00 81.50 91 ILE A CA 1
ATOM 728 C C . ILE A 1 91 ? 16.899 2.138 -18.492 1.00 81.50 91 ILE A C 1
ATOM 730 O O . ILE A 1 91 ? 16.993 2.506 -17.325 1.00 81.50 91 ILE A O 1
ATOM 734 N N . ASP A 1 92 ? 16.307 2.894 -19.426 1.00 81.56 92 ASP A N 1
ATOM 735 C CA . ASP A 1 92 ? 15.717 4.217 -19.154 1.00 81.56 92 ASP A CA 1
ATOM 736 C C . ASP A 1 92 ? 14.572 4.189 -18.145 1.00 81.56 92 ASP A C 1
ATOM 738 O O . ASP A 1 92 ? 14.227 5.221 -17.572 1.00 81.56 92 ASP A O 1
ATOM 742 N N . LYS A 1 93 ? 13.953 3.022 -17.952 1.00 79.31 93 LYS A N 1
ATOM 743 C CA . LYS A 1 93 ? 12.807 2.849 -17.058 1.00 79.31 93 LYS A CA 1
ATOM 744 C C . LYS A 1 93 ? 13.241 2.674 -15.604 1.00 79.31 93 LYS A C 1
ATOM 746 O O . LYS A 1 93 ? 12.407 2.800 -14.711 1.00 79.31 93 LYS A O 1
ATOM 751 N N . VAL A 1 94 ? 14.526 2.417 -15.358 1.00 81.81 94 VAL A N 1
ATOM 752 C CA . VAL A 1 94 ? 15.095 2.330 -14.012 1.00 81.81 94 VAL A CA 1
ATOM 753 C C . VAL A 1 94 ? 15.312 3.735 -13.493 1.00 81.81 94 VAL A C 1
ATOM 755 O O . VAL A 1 94 ? 16.131 4.478 -14.029 1.00 81.81 94 VAL A O 1
ATOM 758 N N . ALA A 1 95 ? 14.606 4.102 -12.433 1.00 76.06 95 ALA A N 1
ATOM 759 C CA . ALA A 1 95 ? 14.695 5.430 -11.847 1.00 76.06 95 ALA A CA 1
ATOM 760 C C . ALA A 1 95 ? 14.924 5.300 -10.339 1.00 76.06 95 ALA A C 1
ATOM 762 O O . ALA A 1 95 ? 13.967 5.174 -9.570 1.00 76.06 95 ALA A O 1
ATOM 763 N N . PRO A 1 96 ? 16.190 5.319 -9.882 1.00 73.62 96 PRO A N 1
ATOM 764 C CA . PRO A 1 96 ? 16.475 5.450 -8.467 1.00 73.62 96 PRO A CA 1
ATOM 765 C C . PRO A 1 96 ? 15.874 6.755 -7.945 1.00 73.62 96 PRO A C 1
ATOM 767 O O . PRO A 1 96 ? 15.955 7.802 -8.596 1.00 73.62 96 PRO A O 1
ATOM 770 N N . GLN A 1 97 ? 15.257 6.685 -6.769 1.00 69.19 97 GLN A N 1
ATOM 771 C CA . GLN A 1 97 ? 14.588 7.827 -6.159 1.00 69.19 97 GLN A CA 1
ATOM 772 C C . GLN A 1 97 ? 15.583 8.987 -5.998 1.00 69.19 97 GLN A C 1
ATOM 774 O O . GLN A 1 97 ? 16.711 8.782 -5.555 1.00 69.19 97 GLN A O 1
ATOM 779 N N . ASN A 1 98 ? 15.168 10.195 -6.391 1.00 69.56 98 ASN A N 1
ATOM 780 C CA . ASN A 1 98 ? 15.973 11.422 -6.332 1.00 69.56 98 ASN A CA 1
ATOM 781 C C . ASN A 1 98 ? 17.251 11.441 -7.198 1.00 69.56 98 ASN A C 1
ATOM 783 O O . ASN A 1 98 ? 18.093 12.314 -7.006 1.00 69.56 98 ASN A O 1
ATOM 787 N N . MET A 1 99 ? 17.393 10.545 -8.184 1.00 76.12 99 MET A N 1
ATOM 788 C CA . MET A 1 99 ? 18.502 10.589 -9.151 1.00 76.12 99 MET A CA 1
ATOM 789 C C . MET A 1 99 ? 18.013 10.733 -10.601 1.00 76.12 99 MET A C 1
ATOM 791 O O . MET A 1 99 ? 18.094 9.785 -11.393 1.00 76.12 99 MET A O 1
ATOM 795 N N . PRO A 1 100 ? 17.511 11.921 -10.993 1.00 72.81 100 PRO A N 1
ATOM 796 C CA . PRO A 1 100 ? 17.119 12.170 -12.374 1.00 72.81 100 PRO A CA 1
ATOM 797 C C . PRO A 1 100 ? 18.331 12.034 -13.308 1.00 72.81 100 PRO A C 1
ATOM 799 O O . PRO A 1 100 ? 19.398 12.588 -13.060 1.00 72.81 100 PRO A O 1
ATOM 802 N N . GLY A 1 101 ? 18.172 11.284 -14.401 1.00 76.94 101 GLY A N 1
ATOM 803 C CA . GLY A 1 101 ? 19.235 11.072 -15.390 1.00 76.94 101 GLY A CA 1
ATOM 804 C C . GLY A 1 101 ? 20.227 9.950 -15.064 1.00 76.94 101 GLY A C 1
ATOM 805 O O . GLY A 1 101 ? 21.103 9.686 -15.889 1.00 76.94 101 GLY A O 1
ATOM 806 N N . TYR A 1 102 ? 20.066 9.243 -13.937 1.00 79.56 102 TYR A N 1
ATOM 807 C CA . TYR A 1 102 ? 20.879 8.066 -13.600 1.00 79.56 102 TYR A CA 1
ATOM 808 C C . TYR A 1 102 ? 20.902 7.034 -14.734 1.00 79.56 102 TYR A C 1
ATOM 810 O O . TYR A 1 102 ? 21.964 6.585 -15.150 1.00 79.56 102 TYR A O 1
ATOM 818 N N . SER A 1 103 ? 19.740 6.733 -15.303 1.00 79.00 103 SER A N 1
ATOM 819 C CA . SER A 1 103 ? 19.558 5.761 -16.385 1.00 79.00 103 SER A CA 1
ATOM 820 C C . SER A 1 103 ? 20.308 6.154 -17.660 1.00 79.00 103 SER A C 1
ATOM 822 O O . SER A 1 103 ? 20.924 5.313 -18.311 1.00 79.00 103 SER A O 1
ATOM 824 N N . LYS A 1 104 ? 20.328 7.455 -17.983 1.00 78.69 104 LYS A N 1
ATOM 825 C CA . LYS A 1 104 ? 21.071 7.994 -19.134 1.00 78.69 104 LYS A CA 1
ATOM 826 C C . LYS A 1 104 ? 22.576 7.837 -18.942 1.00 78.69 104 LYS A C 1
ATOM 828 O O . LYS A 1 104 ? 23.275 7.436 -19.871 1.00 78.69 104 LYS A O 1
ATOM 833 N N . ARG A 1 105 ? 23.066 8.122 -17.729 1.00 79.25 105 ARG A N 1
ATOM 834 C CA . ARG A 1 105 ? 24.467 7.898 -17.355 1.00 79.25 105 ARG A CA 1
ATOM 835 C C . ARG A 1 105 ? 24.815 6.413 -17.444 1.00 79.25 105 ARG A C 1
ATOM 837 O O . ARG A 1 105 ? 25.804 6.072 -18.077 1.00 79.25 105 ARG A O 1
ATOM 844 N N . LEU A 1 106 ? 23.974 5.547 -16.880 1.00 79.00 106 LEU A N 1
ATOM 845 C CA . LEU A 1 106 ? 24.177 4.100 -16.875 1.00 79.00 106 LEU A CA 1
ATOM 846 C C . LEU A 1 106 ? 24.239 3.530 -18.300 1.00 79.00 106 LEU A C 1
ATOM 848 O O . LEU A 1 106 ? 25.175 2.799 -18.613 1.00 79.00 106 LEU A O 1
ATOM 852 N N . ARG A 1 107 ? 23.317 3.922 -19.195 1.00 79.25 107 ARG A N 1
ATOM 853 C CA . ARG A 1 107 ? 23.380 3.502 -20.604 1.00 79.25 107 ARG A CA 1
ATOM 854 C C . ARG A 1 107 ? 24.674 3.963 -21.276 1.00 79.25 107 ARG A C 1
ATOM 856 O O . ARG A 1 107 ? 25.283 3.182 -21.999 1.00 79.25 107 ARG A O 1
ATOM 863 N N . SER A 1 108 ? 25.094 5.211 -21.051 1.00 80.19 108 SER A N 1
ATOM 864 C CA . SER A 1 108 ? 26.331 5.720 -21.651 1.00 80.19 108 SER A CA 1
ATOM 865 C C . SER A 1 108 ? 27.559 4.939 -21.190 1.00 80.19 108 SER A C 1
ATOM 867 O O . SER A 1 108 ? 28.424 4.673 -22.013 1.00 80.19 108 SER A O 1
ATOM 869 N N . GLU A 1 109 ? 27.642 4.563 -19.914 1.00 79.62 109 GLU A N 1
ATOM 870 C CA . GLU A 1 109 ? 28.757 3.753 -19.409 1.00 79.62 109 GLU A CA 1
ATOM 871 C C . GLU A 1 109 ? 28.722 2.319 -19.953 1.00 79.62 109 GLU A C 1
ATOM 873 O O . GLU A 1 109 ? 29.755 1.796 -20.362 1.00 79.62 109 GLU A O 1
ATOM 878 N N . LEU A 1 110 ? 27.544 1.696 -20.043 1.00 75.12 110 LEU A N 1
ATOM 879 C CA . LEU A 1 110 ? 27.417 0.330 -20.563 1.00 75.12 110 LEU A CA 1
ATOM 880 C C . LEU A 1 110 ? 27.760 0.227 -22.055 1.00 75.12 110 LEU A C 1
ATOM 882 O O . LEU A 1 110 ? 28.439 -0.715 -22.455 1.00 75.12 110 LEU A O 1
ATOM 886 N N . LEU A 1 111 ? 27.371 1.219 -22.864 1.00 74.69 111 LEU A N 1
ATOM 887 C CA . LEU A 1 111 ? 27.756 1.284 -24.279 1.00 74.69 111 LEU A CA 1
ATOM 888 C C . LEU A 1 111 ? 29.280 1.382 -24.455 1.00 74.69 111 LEU A C 1
ATOM 890 O O . LEU A 1 111 ? 29.838 0.673 -25.288 1.00 74.69 111 LEU A O 1
ATOM 894 N N . LYS A 1 112 ? 29.971 2.178 -23.623 1.00 77.38 112 LYS A N 1
ATOM 895 C CA . LYS A 1 112 ? 31.443 2.287 -23.659 1.00 77.38 112 LYS A CA 1
ATOM 896 C C . LYS A 1 112 ? 32.127 0.946 -23.378 1.00 77.38 112 LYS A C 1
ATOM 898 O O . LYS A 1 112 ? 33.118 0.618 -24.023 1.00 77.38 112 LYS A O 1
ATOM 903 N N . VAL A 1 113 ? 31.601 0.166 -22.429 1.00 73.56 113 VAL A N 1
ATOM 904 C CA . VAL A 1 113 ? 32.138 -1.163 -22.090 1.00 73.56 113 VAL A CA 1
ATOM 905 C C . VAL A 1 113 ? 31.960 -2.134 -23.259 1.00 73.56 113 VAL A C 1
ATOM 907 O O . VAL A 1 113 ? 32.891 -2.866 -23.593 1.00 73.56 113 VAL A O 1
ATOM 910 N N . GLN A 1 114 ? 30.806 -2.094 -23.928 1.00 62.94 114 GLN A N 1
ATOM 911 C CA . GLN A 1 114 ? 30.507 -2.950 -25.077 1.00 62.94 114 GLN A CA 1
ATOM 912 C C . GLN A 1 114 ? 31.405 -2.634 -26.286 1.00 62.94 114 GLN A C 1
ATOM 914 O O . GLN A 1 114 ? 31.883 -3.549 -26.952 1.00 62.94 114 GLN A O 1
ATOM 919 N N . GLU A 1 115 ? 31.705 -1.354 -26.521 1.00 63.59 115 GLU A N 1
ATOM 920 C CA . GLU A 1 115 ? 32.633 -0.910 -27.571 1.00 63.59 115 GLU A CA 1
ATOM 921 C C . GLU A 1 115 ? 34.097 -1.262 -27.253 1.00 63.59 115 GLU A C 1
ATOM 923 O O . GLU A 1 115 ? 34.870 -1.560 -28.161 1.00 63.59 115 GLU A O 1
ATOM 928 N N . SER A 1 116 ? 34.481 -1.299 -25.972 1.00 61.34 116 SER A N 1
ATOM 929 C CA . SER A 1 116 ? 35.830 -1.713 -25.551 1.00 61.34 116 SER A CA 1
ATOM 930 C C . SER A 1 116 ? 36.061 -3.231 -25.528 1.00 61.34 116 SER A C 1
ATOM 932 O O . SER A 1 116 ? 37.206 -3.668 -25.469 1.00 61.34 116 SER A O 1
ATOM 934 N N . GLY A 1 117 ? 34.998 -4.042 -25.574 1.00 55.91 117 GLY A N 1
ATOM 935 C CA . GLY A 1 117 ? 35.048 -5.502 -25.416 1.00 55.91 117 GLY A CA 1
ATOM 936 C C . GLY A 1 117 ? 35.216 -6.302 -26.712 1.00 55.91 117 GLY A C 1
ATOM 937 O O . GLY A 1 117 ? 35.144 -7.527 -26.680 1.00 55.91 117 GLY A O 1
ATOM 938 N N . MET A 1 118 ? 35.422 -5.639 -27.853 1.00 46.81 118 MET A N 1
ATOM 939 C CA . MET A 1 118 ? 35.518 -6.273 -29.174 1.00 46.81 118 MET A CA 1
ATOM 940 C C . MET A 1 118 ? 36.967 -6.376 -29.683 1.00 46.81 118 MET A C 1
ATOM 942 O O . MET A 1 118 ? 37.233 -6.230 -30.874 1.00 46.81 118 MET A O 1
ATOM 946 N N . THR A 1 119 ? 37.915 -6.641 -28.780 1.00 42.28 119 THR A N 1
ATOM 947 C CA . THR A 1 119 ? 39.221 -7.216 -29.131 1.00 42.28 119 THR A CA 1
ATOM 948 C C . THR A 1 119 ? 39.272 -8.636 -28.589 1.00 42.28 119 THR A C 1
ATOM 950 O O . THR A 1 119 ? 39.328 -8.847 -27.379 1.00 42.28 119 THR A O 1
ATOM 953 N N . GLU A 1 120 ? 39.197 -9.600 -29.499 1.00 48.06 120 GLU A N 1
ATOM 954 C CA . GLU A 1 120 ? 39.422 -11.011 -29.219 1.00 48.06 120 GLU A CA 1
ATOM 955 C C . GLU A 1 120 ? 40.799 -11.200 -28.574 1.00 48.06 120 GLU A C 1
ATOM 957 O O . GLU A 1 120 ? 41.809 -10.795 -29.144 1.00 48.06 120 GLU A O 1
ATOM 962 N N . ASP A 1 121 ? 40.847 -11.879 -27.431 1.00 35.84 121 ASP A N 1
ATOM 963 C CA . ASP A 1 121 ? 41.989 -12.730 -27.127 1.00 35.84 121 ASP A CA 1
ATOM 964 C C . ASP A 1 121 ? 41.483 -14.013 -26.462 1.00 35.84 121 ASP A C 1
ATOM 966 O O . ASP A 1 121 ? 41.186 -14.086 -25.268 1.00 35.84 121 ASP A O 1
ATOM 970 N N . THR A 1 122 ? 41.316 -15.042 -27.294 1.00 48.50 122 THR A N 1
ATOM 971 C CA . THR A 1 122 ? 41.196 -16.423 -26.833 1.00 48.50 122 THR A CA 1
ATOM 972 C C . THR A 1 122 ? 42.582 -16.849 -26.367 1.00 48.50 122 THR A C 1
ATOM 974 O O . THR A 1 122 ? 43.390 -17.312 -27.166 1.00 48.50 122 THR A O 1
ATOM 977 N N . THR A 1 123 ? 42.862 -16.717 -25.071 1.00 39.78 123 THR A N 1
ATOM 978 C CA . THR A 1 123 ? 43.970 -17.434 -24.434 1.00 39.78 123 THR A CA 1
ATOM 979 C C . THR A 1 123 ? 43.428 -18.379 -23.370 1.00 39.78 123 THR A C 1
ATOM 981 O O . THR A 1 123 ? 42.756 -18.000 -22.415 1.00 39.78 123 THR A O 1
ATOM 984 N N . SER A 1 124 ? 43.725 -19.647 -23.632 1.00 42.16 124 SER A N 1
ATOM 985 C CA . SER A 1 124 ? 43.510 -20.838 -22.827 1.00 42.16 124 SER A CA 1
ATOM 986 C C . SER A 1 124 ? 43.848 -20.660 -21.343 1.00 42.16 124 SER A C 1
ATOM 988 O O . SER A 1 124 ? 44.813 -19.998 -20.975 1.00 42.16 124 SER A O 1
ATOM 990 N N . ALA A 1 125 ? 43.064 -21.359 -20.525 1.00 48.25 125 ALA A N 1
ATOM 991 C CA . ALA A 1 125 ? 43.172 -21.532 -19.086 1.00 48.25 125 ALA A CA 1
ATOM 992 C C . ALA A 1 125 ? 44.601 -21.555 -18.508 1.00 48.25 125 ALA A C 1
ATOM 994 O O . ALA A 1 125 ? 45.439 -22.364 -18.905 1.00 48.25 125 ALA A O 1
ATOM 995 N N . SER A 1 126 ? 44.796 -20.758 -17.458 1.00 39.03 126 SER A N 1
ATOM 996 C CA . SER A 1 126 ? 45.610 -21.108 -16.294 1.00 39.03 126 SER A CA 1
ATOM 997 C C . SER A 1 126 ? 45.144 -20.248 -15.122 1.00 39.03 126 SER A C 1
ATOM 999 O O . SER A 1 126 ? 45.458 -19.063 -15.051 1.00 39.03 126 SER A O 1
ATOM 1001 N N . GLU A 1 127 ? 44.376 -20.844 -14.215 1.00 49.94 127 GLU A N 1
ATOM 1002 C CA . GLU A 1 127 ? 44.031 -20.259 -12.919 1.00 49.94 127 GLU A CA 1
ATOM 1003 C C . GLU A 1 127 ? 45.327 -20.025 -12.115 1.00 49.94 127 GLU A C 1
ATOM 1005 O O . GLU A 1 127 ? 46.078 -20.978 -11.884 1.00 49.94 127 GLU A O 1
ATOM 1010 N N . PRO A 1 128 ? 45.670 -18.778 -11.743 1.00 55.47 128 PRO A N 1
ATOM 1011 C CA . PRO A 1 128 ? 46.838 -18.520 -10.912 1.00 55.47 128 PRO A CA 1
ATOM 1012 C C . PRO A 1 128 ? 46.559 -18.986 -9.472 1.00 55.47 128 PRO A C 1
ATOM 1014 O O . PRO A 1 128 ? 45.474 -18.722 -8.950 1.00 55.47 128 PRO A O 1
ATOM 1017 N N . PRO A 1 129 ? 47.511 -19.662 -8.801 1.00 53.34 129 PRO A N 1
ATOM 1018 C CA . PRO A 1 129 ? 47.299 -20.148 -7.445 1.00 53.34 129 PRO A CA 1
ATOM 1019 C C . PRO A 1 129 ? 47.094 -18.968 -6.492 1.00 53.34 129 PRO A C 1
ATOM 1021 O O . PRO A 1 129 ? 47.915 -18.049 -6.435 1.00 53.34 129 PRO A O 1
ATOM 1024 N N . LEU A 1 130 ? 45.987 -19.009 -5.746 1.00 63.16 130 LEU A N 1
ATOM 1025 C CA . LEU A 1 130 ? 45.669 -18.024 -4.719 1.00 63.16 130 LEU A CA 1
ATOM 1026 C C . LEU A 1 130 ? 46.819 -17.943 -3.699 1.00 63.16 130 LEU A C 1
ATOM 1028 O O . LEU A 1 130 ? 47.287 -18.985 -3.226 1.00 63.16 130 LEU A O 1
ATOM 1032 N N . PRO A 1 131 ? 47.281 -16.735 -3.329 1.00 64.31 131 PRO A N 1
ATOM 1033 C CA . PRO A 1 131 ? 48.216 -16.592 -2.224 1.00 64.31 131 PRO A CA 1
ATOM 1034 C C . PRO A 1 131 ? 47.550 -17.077 -0.924 1.00 64.31 131 PRO A C 1
ATOM 1036 O O . PRO A 1 131 ? 46.343 -16.884 -0.750 1.00 64.31 131 PRO A O 1
ATOM 1039 N N . PRO A 1 132 ? 48.303 -17.705 -0.002 1.00 59.75 132 PRO A N 1
ATOM 1040 C CA . PRO A 1 132 ? 47.747 -18.172 1.259 1.00 59.75 132 PRO A CA 1
ATOM 1041 C C . PRO A 1 132 ? 47.188 -16.980 2.036 1.00 59.75 132 PRO A C 1
ATOM 1043 O O . PRO A 1 132 ? 47.917 -16.043 2.360 1.00 59.75 132 PRO A O 1
ATOM 1046 N N . VAL A 1 133 ? 45.884 -17.032 2.307 1.00 63.59 133 VAL A N 1
ATOM 1047 C CA . VAL A 1 133 ? 45.175 -16.078 3.159 1.00 63.59 133 VAL A CA 1
ATOM 1048 C C . VAL A 1 133 ? 45.816 -16.133 4.549 1.00 63.59 133 VAL A C 1
ATOM 1050 O O . VAL A 1 133 ? 45.792 -17.197 5.174 1.00 63.59 133 VAL A O 1
ATOM 1053 N N . PRO A 1 134 ? 46.410 -15.038 5.055 1.00 49.91 134 PRO A N 1
ATOM 1054 C CA . PRO A 1 134 ? 46.816 -14.977 6.448 1.00 49.91 134 PRO A CA 1
ATOM 1055 C C . PRO A 1 134 ? 45.558 -15.086 7.312 1.00 49.91 134 PRO A C 1
ATOM 1057 O O . PRO A 1 134 ? 44.658 -14.255 7.198 1.00 49.91 134 PRO A O 1
ATOM 1060 N N . LEU A 1 135 ? 45.487 -16.123 8.151 1.00 52.56 135 LEU A N 1
ATOM 1061 C CA . LEU A 1 135 ? 44.511 -16.215 9.235 1.00 52.56 135 LEU A CA 1
ATOM 1062 C C . LEU A 1 135 ? 44.769 -15.039 10.180 1.00 52.56 135 LEU A C 1
ATOM 1064 O O . LEU A 1 135 ? 45.695 -15.090 10.991 1.00 52.56 135 LEU A O 1
ATOM 1068 N N . LEU A 1 136 ? 44.003 -13.961 10.025 1.00 50.84 136 LEU A N 1
ATOM 1069 C CA . LEU A 1 136 ? 43.948 -12.904 11.022 1.00 50.84 136 LEU A CA 1
ATOM 1070 C C . LEU A 1 136 ? 42.900 -13.281 12.080 1.00 50.84 136 LEU A C 1
ATOM 1072 O O . LEU A 1 136 ? 41.857 -13.830 11.717 1.00 50.84 136 LEU A O 1
ATOM 1076 N N . PRO A 1 137 ? 43.218 -13.063 13.368 1.00 46.78 137 PRO A N 1
ATOM 1077 C CA . PRO A 1 137 ? 42.393 -13.481 14.492 1.00 46.78 137 PRO A CA 1
ATOM 1078 C C . PRO A 1 137 ? 41.019 -12.805 14.481 1.00 46.78 137 PRO A C 1
ATOM 1080 O O . PRO A 1 137 ? 40.859 -11.679 14.009 1.00 46.78 137 PRO A O 1
ATOM 1083 N N . GLU A 1 138 ? 40.034 -13.542 14.991 1.00 53.78 138 GLU A N 1
ATOM 1084 C CA . GLU A 1 138 ? 38.687 -13.060 15.275 1.00 53.78 138 GLU A CA 1
ATOM 1085 C C . GLU A 1 138 ? 38.762 -12.020 16.397 1.00 53.78 138 GLU A C 1
ATOM 1087 O O . GLU A 1 138 ? 38.801 -12.381 17.570 1.00 53.78 138 GLU A O 1
ATOM 1092 N N . ASP A 1 139 ? 38.799 -10.739 16.036 1.00 43.09 139 ASP A N 1
ATOM 1093 C CA . ASP A 1 139 ? 38.717 -9.644 16.999 1.00 43.09 139 ASP A CA 1
ATOM 1094 C C . ASP A 1 139 ? 37.343 -8.964 16.888 1.00 43.09 139 ASP A C 1
ATOM 1096 O O . ASP A 1 139 ? 37.057 -8.216 15.954 1.00 43.09 139 ASP A O 1
ATOM 1100 N N . GLU A 1 140 ? 36.497 -9.343 17.848 1.00 50.12 140 GLU A N 1
ATOM 1101 C CA . GLU A 1 140 ? 35.646 -8.495 18.695 1.00 50.12 140 GLU A CA 1
ATOM 1102 C C . GLU A 1 140 ? 34.827 -7.370 18.031 1.00 50.12 140 GLU A C 1
ATOM 1104 O O . GLU A 1 140 ? 35.330 -6.379 17.499 1.00 50.12 140 GLU A O 1
ATOM 1109 N N . GLU A 1 141 ? 33.507 -7.492 18.195 1.00 49.91 141 GLU A N 1
ATOM 1110 C CA . GLU A 1 141 ? 32.533 -6.423 18.015 1.00 49.91 141 GLU A CA 1
ATOM 1111 C C . GLU A 1 141 ? 32.970 -5.121 18.714 1.00 49.91 141 GLU A C 1
ATOM 1113 O O . GLU A 1 141 ? 33.168 -5.071 19.930 1.00 49.91 141 GLU A O 1
ATOM 1118 N N . HIS A 1 142 ? 33.002 -4.017 17.965 1.00 40.78 142 HIS A N 1
ATOM 1119 C CA . HIS A 1 142 ? 32.832 -2.693 18.554 1.00 40.78 142 HIS A CA 1
ATOM 1120 C C . HIS A 1 142 ? 31.698 -1.944 17.863 1.00 40.78 142 HIS A C 1
ATOM 1122 O O . HIS A 1 142 ? 31.811 -1.398 16.766 1.00 40.78 142 HIS A O 1
ATOM 1128 N N . SER A 1 143 ? 30.566 -2.003 18.556 1.00 46.41 143 SER A N 1
ATOM 1129 C CA . SER A 1 143 ? 29.394 -1.163 18.407 1.00 46.41 143 SER A CA 1
ATOM 1130 C C . SER A 1 143 ? 29.736 0.265 18.828 1.00 46.41 143 SER A C 1
ATOM 1132 O O . SER A 1 143 ? 29.949 0.500 20.010 1.00 46.41 143 SER A O 1
ATOM 1134 N N . ASP A 1 144 ? 29.663 1.216 17.898 1.00 37.28 144 ASP A N 1
ATOM 1135 C CA . ASP A 1 144 ? 29.510 2.636 18.228 1.00 37.28 144 ASP A CA 1
ATOM 1136 C C . ASP A 1 144 ? 28.328 3.223 17.446 1.00 37.28 144 ASP A C 1
ATOM 1138 O O . ASP A 1 144 ? 28.430 3.679 16.304 1.00 37.28 144 ASP A O 1
ATOM 1142 N N . ARG A 1 145 ? 27.152 3.168 18.081 1.00 42.59 145 ARG A N 1
ATOM 1143 C CA . ARG A 1 145 ? 25.986 3.986 17.741 1.00 42.59 145 ARG A CA 1
ATOM 1144 C C . ARG A 1 145 ? 26.069 5.264 18.568 1.00 42.59 145 ARG A C 1
ATOM 1146 O O . ARG A 1 145 ? 25.804 5.240 19.763 1.00 42.59 145 ARG A O 1
ATOM 1153 N N . SER A 1 146 ? 26.410 6.372 17.921 1.00 46.44 146 SER A N 1
ATOM 1154 C CA . SER A 1 146 ? 26.397 7.696 18.539 1.00 46.44 146 SER A CA 1
ATOM 1155 C C . SER A 1 146 ? 24.967 8.218 18.718 1.00 46.44 146 SER A C 1
ATOM 1157 O O . SER A 1 146 ? 24.263 8.456 17.734 1.00 46.44 146 SER A O 1
ATOM 1159 N N . ASP A 1 147 ? 24.593 8.369 19.986 1.00 39.72 147 ASP A N 1
ATOM 1160 C CA . ASP A 1 147 ? 23.774 9.416 20.608 1.00 39.72 147 ASP A CA 1
ATOM 1161 C C . ASP A 1 147 ? 22.745 10.168 19.746 1.00 39.72 147 ASP A C 1
ATOM 1163 O O . ASP A 1 147 ? 23.059 11.115 19.021 1.00 39.72 147 ASP A O 1
ATOM 1167 N N . LEU A 1 148 ? 21.469 9.848 19.981 1.00 47.44 148 LEU A N 1
ATOM 1168 C CA . LEU A 1 148 ? 20.389 10.832 19.943 1.00 47.44 148 LEU A CA 1
ATOM 1169 C C . LEU A 1 148 ? 19.727 10.869 21.323 1.00 47.44 148 LEU A C 1
ATOM 1171 O O . LEU A 1 148 ? 19.267 9.858 21.845 1.00 47.44 148 LEU A O 1
ATOM 1175 N N . SER A 1 149 ? 19.755 12.068 21.890 1.00 42.66 149 SER A N 1
ATOM 1176 C CA . SER A 1 149 ? 19.422 12.458 23.255 1.00 42.66 149 SER A CA 1
ATOM 1177 C C . SER A 1 149 ? 18.023 12.068 23.736 1.00 42.66 149 SER A C 1
ATOM 1179 O O . SER A 1 149 ? 17.036 12.251 23.022 1.00 42.66 149 SER A O 1
ATOM 1181 N N . GLU A 1 150 ? 17.989 11.656 25.006 1.00 44.59 150 GLU A N 1
ATOM 1182 C CA . GLU A 1 150 ? 16.848 11.548 25.916 1.00 44.59 150 GLU A CA 1
ATOM 1183 C C . GLU A 1 150 ? 15.809 12.668 25.754 1.00 44.59 150 GLU A C 1
ATOM 1185 O O . GLU A 1 150 ? 16.076 13.843 26.012 1.00 44.59 150 GLU A O 1
ATOM 1190 N N . ALA A 1 151 ? 14.576 12.272 25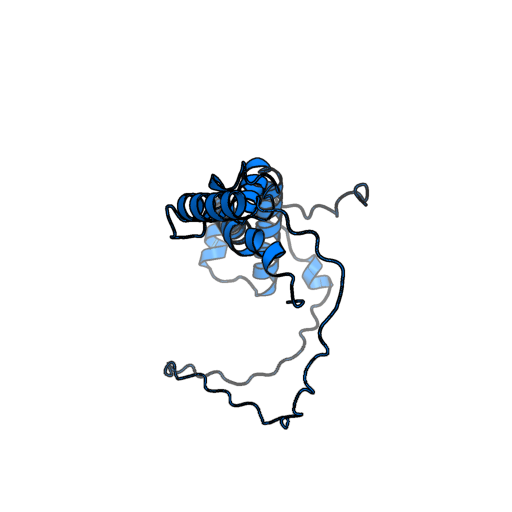.450 1.00 42.19 151 ALA A N 1
ATOM 1191 C CA . ALA A 1 151 ? 13.392 12.933 25.977 1.00 42.19 151 ALA A CA 1
ATOM 1192 C C . ALA A 1 151 ? 12.653 11.892 26.824 1.00 42.19 151 ALA A C 1
ATOM 1194 O O . ALA A 1 151 ? 12.229 10.856 26.311 1.00 42.19 151 ALA A O 1
ATOM 1195 N N . GLY A 1 152 ? 12.601 12.145 28.132 1.00 46.84 152 GLY A N 1
ATOM 1196 C CA . GLY A 1 152 ? 12.095 11.222 29.139 1.00 46.84 152 GLY A CA 1
ATOM 1197 C C . GLY A 1 152 ? 10.641 10.815 28.923 1.00 46.84 152 GLY A C 1
ATOM 1198 O O . GLY A 1 152 ? 9.775 11.650 28.662 1.00 46.84 152 GLY A O 1
ATOM 1199 N N . LEU A 1 153 ? 10.395 9.520 29.094 1.00 41.06 153 LEU A N 1
ATOM 1200 C CA . LEU A 1 153 ? 9.083 8.940 29.329 1.00 41.06 153 LEU A CA 1
ATOM 1201 C C . LEU A 1 153 ? 9.250 7.896 30.436 1.00 41.06 153 LEU A C 1
ATOM 1203 O O . LEU A 1 153 ? 9.857 6.848 30.217 1.00 41.06 153 LEU A O 1
ATOM 1207 N N . ASP A 1 154 ? 8.740 8.229 31.623 1.00 48.12 154 ASP A N 1
ATOM 1208 C CA . ASP A 1 154 ? 8.426 7.267 32.678 1.00 48.12 154 ASP A CA 1
ATOM 1209 C C . ASP A 1 154 ? 7.571 6.150 32.069 1.00 48.12 154 ASP A C 1
ATOM 1211 O O . ASP A 1 154 ? 6.504 6.412 31.510 1.00 48.12 154 ASP A O 1
ATOM 1215 N N . SER A 1 155 ? 8.043 4.910 32.159 1.00 43.69 155 SER A N 1
ATOM 1216 C CA . SER A 1 155 ? 7.222 3.737 31.884 1.00 43.69 155 SER A CA 1
ATOM 1217 C C . SER A 1 155 ? 7.326 2.810 33.074 1.00 43.69 155 SER A C 1
ATOM 1219 O O . SER A 1 155 ? 8.299 2.068 33.226 1.00 43.69 155 SER A O 1
ATOM 1221 N N . ASP A 1 156 ? 6.288 2.876 33.899 1.00 47.75 156 ASP A N 1
ATOM 1222 C CA . ASP A 1 156 ? 5.984 1.883 34.909 1.00 47.75 156 ASP A CA 1
ATOM 1223 C C . ASP A 1 156 ? 5.995 0.479 34.294 1.00 47.75 156 ASP A C 1
ATOM 1225 O O . ASP A 1 156 ? 5.503 0.220 33.190 1.00 47.75 156 ASP A O 1
ATOM 1229 N N . HIS A 1 157 ? 6.643 -0.409 35.031 1.00 50.56 157 HIS A N 1
ATOM 1230 C CA . HIS A 1 157 ? 6.813 -1.817 34.749 1.00 50.56 157 HIS A CA 1
ATOM 1231 C C . HIS A 1 157 ? 5.573 -2.558 35.262 1.00 50.56 157 HIS A C 1
ATOM 1233 O O . HIS A 1 157 ? 5.462 -2.796 36.460 1.00 50.56 157 HIS A O 1
ATOM 1239 N N . GLU A 1 158 ? 4.651 -2.913 34.367 1.00 54.22 158 GLU A N 1
ATOM 1240 C CA . GLU A 1 158 ? 3.522 -3.802 34.666 1.00 54.22 158 GLU A CA 1
ATOM 1241 C C . GLU A 1 158 ? 3.543 -4.977 33.674 1.00 54.22 158 GLU A C 1
ATOM 1243 O O . GLU A 1 158 ? 3.163 -4.855 32.512 1.00 54.22 158 GLU A O 1
ATOM 1248 N N . ASP A 1 159 ? 4.089 -6.092 34.158 1.00 46.22 159 ASP A N 1
ATOM 1249 C CA . ASP A 1 159 ? 3.776 -7.490 33.856 1.00 46.22 159 ASP A CA 1
ATOM 1250 C C . ASP A 1 159 ? 3.112 -7.837 32.503 1.00 46.22 159 ASP A C 1
ATOM 1252 O O . ASP A 1 159 ? 1.898 -7.725 32.315 1.00 46.22 159 ASP A O 1
ATOM 1256 N N . ASP A 1 160 ? 3.906 -8.463 31.625 1.00 48.44 160 ASP A N 1
ATOM 1257 C CA . ASP A 1 160 ? 3.457 -9.330 30.527 1.00 48.44 160 ASP A CA 1
ATOM 1258 C C . ASP A 1 160 ? 2.674 -10.537 31.087 1.00 48.44 160 ASP A C 1
ATOM 1260 O O . ASP A 1 160 ? 3.181 -11.654 31.238 1.00 48.44 160 ASP A O 1
ATOM 1264 N N . LYS A 1 161 ? 1.393 -10.338 31.400 1.00 46.19 161 LYS A N 1
ATOM 1265 C CA . LYS A 1 161 ? 0.439 -11.446 31.462 1.00 46.19 161 LYS A CA 1
ATOM 1266 C C . LYS A 1 161 ? -0.047 -11.723 30.048 1.00 46.19 161 LYS A C 1
ATOM 1268 O O . LYS A 1 161 ? -0.693 -10.880 29.430 1.00 46.19 161 LYS A O 1
ATOM 1273 N N . CYS A 1 162 ? 0.232 -12.933 29.558 1.00 45.38 162 CYS A N 1
ATOM 1274 C CA . CYS A 1 162 ? -0.518 -13.514 28.450 1.00 45.38 162 CYS A CA 1
ATOM 1275 C C . CYS A 1 162 ? -2.008 -13.391 28.780 1.00 45.38 162 CYS A C 1
ATOM 1277 O O . CYS A 1 162 ? -2.496 -14.018 29.718 1.00 45.38 162 CYS A O 1
ATOM 1279 N N . ILE A 1 163 ? -2.704 -12.523 28.052 1.00 50.44 163 ILE A N 1
ATOM 1280 C CA . ILE A 1 163 ? -4.153 -12.409 28.134 1.00 50.44 163 ILE A CA 1
ATOM 1281 C C . ILE A 1 163 ? -4.692 -13.647 27.423 1.00 50.44 163 ILE A C 1
ATOM 1283 O O . ILE A 1 163 ? -4.613 -13.738 26.196 1.00 50.44 163 ILE A O 1
ATOM 1287 N N . ASP A 1 164 ? -5.192 -14.610 28.194 1.00 45.19 164 ASP A N 1
ATOM 1288 C CA . ASP A 1 164 ? -6.042 -15.677 27.679 1.00 45.19 164 ASP A CA 1
ATOM 1289 C C . ASP A 1 164 ? -7.327 -15.014 27.165 1.00 45.19 164 ASP A C 1
ATOM 1291 O O . ASP A 1 164 ? -8.241 -14.714 27.930 1.00 45.19 164 ASP A O 1
ATOM 1295 N N . VAL A 1 165 ? -7.353 -14.675 25.873 1.00 54.59 165 VAL A N 1
ATOM 1296 C CA . VAL A 1 165 ? -8.545 -14.116 25.228 1.00 54.59 165 VAL A CA 1
ATOM 1297 C C . VAL A 1 165 ? -9.562 -15.243 25.107 1.00 54.59 165 VAL A C 1
ATOM 1299 O O . VAL A 1 165 ? -9.334 -16.217 24.386 1.00 54.59 165 VAL A O 1
ATOM 1302 N N . ASP A 1 166 ? -10.664 -15.109 25.838 1.00 54.44 166 ASP A N 1
ATOM 1303 C CA . ASP A 1 166 ? -11.757 -16.071 25.839 1.00 54.44 166 ASP A CA 1
ATOM 1304 C C . ASP A 1 166 ? -12.349 -16.169 24.416 1.00 54.44 166 ASP A C 1
ATOM 1306 O O . ASP A 1 166 ? -12.734 -15.146 23.835 1.00 54.44 166 ASP A O 1
ATOM 1310 N N . PRO A 1 167 ? -12.405 -17.360 23.792 1.00 54.69 167 PRO A N 1
ATOM 1311 C CA . PRO A 1 167 ? -12.923 -17.513 22.433 1.00 54.69 167 PRO A CA 1
ATOM 1312 C C . PRO A 1 167 ? -14.384 -17.059 22.274 1.00 54.69 167 PRO A C 1
ATOM 1314 O O . PRO A 1 167 ? -14.795 -16.745 21.154 1.00 54.69 167 PRO A O 1
ATOM 1317 N N . GLU A 1 168 ? -15.161 -16.968 23.359 1.00 53.75 168 GLU A N 1
ATOM 1318 C CA . GLU A 1 168 ? -16.516 -16.400 23.320 1.00 53.75 168 GLU A CA 1
ATOM 1319 C C . GLU A 1 168 ? -16.523 -14.867 23.164 1.00 53.75 168 GLU A C 1
ATOM 1321 O O . GLU A 1 168 ? -17.427 -14.319 22.529 1.00 53.75 168 GLU A O 1
ATOM 1326 N N . GLU A 1 169 ? -15.488 -14.162 23.634 1.00 52.28 169 GLU A N 1
ATOM 1327 C CA . GLU A 1 169 ? -15.352 -12.705 23.474 1.00 52.28 169 GLU A CA 1
ATOM 1328 C C . GLU A 1 169 ? -15.049 -12.329 22.012 1.00 52.28 169 GLU A C 1
ATOM 1330 O O . GLU A 1 169 ? -15.519 -11.312 21.499 1.00 52.28 169 GLU A O 1
ATOM 1335 N N . PHE A 1 170 ? -14.351 -13.210 21.289 1.00 47.81 170 PHE A N 1
ATOM 1336 C CA . PHE A 1 170 ? -14.117 -13.068 19.850 1.00 47.81 170 PHE A CA 1
ATOM 1337 C C . PHE A 1 170 ? -15.407 -13.244 19.029 1.00 47.81 170 PHE A C 1
ATOM 1339 O O . PHE A 1 170 ? -15.571 -12.618 17.982 1.00 47.81 170 PHE A O 1
ATOM 1346 N N . ALA A 1 171 ? -16.343 -14.070 19.510 1.00 52.34 171 ALA A N 1
ATOM 1347 C CA . ALA A 1 171 ? -17.630 -14.309 18.857 1.00 52.34 171 ALA A CA 1
ATOM 1348 C C . ALA A 1 171 ? -18.640 -13.164 19.066 1.00 52.34 171 ALA A C 1
ATOM 1350 O O . ALA A 1 171 ? -19.580 -13.029 18.283 1.00 52.34 171 ALA A O 1
ATOM 1351 N N . ALA A 1 172 ? -18.439 -12.324 20.087 1.00 52.84 172 ALA A N 1
ATOM 1352 C CA . ALA A 1 172 ? -19.273 -11.154 20.366 1.00 52.84 172 ALA A CA 1
ATOM 1353 C C . ALA A 1 172 ? -18.930 -9.930 19.495 1.00 52.84 172 ALA A C 1
ATOM 1355 O O . ALA A 1 172 ? -19.625 -8.912 19.558 1.00 52.84 172 ALA A O 1
ATOM 1356 N N . PHE A 1 173 ? -17.880 -10.009 18.670 1.00 53.12 173 PHE A N 1
ATOM 1357 C CA . PHE A 1 173 ? -17.527 -8.936 17.750 1.00 53.12 173 PHE A CA 1
ATOM 1358 C C . PHE A 1 173 ? -18.562 -8.839 16.623 1.00 53.12 173 PHE A C 1
ATOM 1360 O O . PHE A 1 173 ? -18.530 -9.576 15.635 1.00 53.12 173 PHE A O 1
ATOM 1367 N N . SER A 1 174 ? -19.498 -7.904 16.774 1.00 58.66 174 SER A N 1
ATOM 1368 C CA . SER A 1 174 ? -20.412 -7.531 15.701 1.00 58.66 174 SER A CA 1
ATOM 1369 C C . SER A 1 174 ? -19.632 -6.764 14.639 1.00 58.66 174 SER A C 1
ATOM 1371 O O . SER A 1 174 ? -19.161 -5.653 14.888 1.00 58.66 174 SER A O 1
ATOM 1373 N N . LEU A 1 175 ? -19.506 -7.353 13.449 1.00 58.75 175 LEU A N 1
ATOM 1374 C CA . LEU A 1 175 ? -18.940 -6.669 12.291 1.00 58.75 175 LEU A CA 1
ATOM 1375 C C . LEU A 1 175 ? -19.735 -5.379 12.009 1.00 58.75 175 LEU A C 1
ATOM 1377 O O . LEU A 1 175 ? -20.966 -5.393 12.129 1.00 58.75 175 LEU A O 1
ATOM 1381 N N . PRO A 1 176 ? -19.062 -4.276 11.635 1.00 58.25 176 PRO A N 1
ATOM 1382 C CA . PRO A 1 176 ? -19.735 -3.076 11.158 1.00 58.25 176 PRO A CA 1
ATOM 1383 C C . PRO A 1 176 ? -20.684 -3.396 9.999 1.00 58.25 176 PRO A C 1
ATOM 1385 O O . PRO A 1 176 ? -20.438 -4.312 9.206 1.00 58.25 176 PRO A O 1
ATOM 1388 N N . VAL A 1 177 ? -21.770 -2.630 9.892 1.00 49.75 177 VAL A N 1
ATOM 1389 C CA . VAL A 1 177 ? -22.770 -2.794 8.830 1.00 49.75 177 VAL A CA 1
ATOM 1390 C C . VAL A 1 177 ? -22.078 -2.718 7.464 1.00 49.75 177 VAL A C 1
ATOM 1392 O O . VAL A 1 177 ? -21.392 -1.751 7.155 1.00 49.75 177 VAL A O 1
ATOM 1395 N N . GLY A 1 178 ? -22.239 -3.766 6.651 1.00 54.84 178 GLY A N 1
ATOM 1396 C CA . GLY A 1 178 ? -21.640 -3.864 5.315 1.00 54.84 178 GLY A CA 1
ATOM 1397 C C . GLY A 1 178 ? -20.301 -4.606 5.241 1.00 54.84 178 GLY A C 1
ATOM 1398 O O . GLY A 1 178 ? -19.883 -4.943 4.137 1.00 54.84 178 GLY A O 1
ATOM 1399 N N . MET A 1 179 ? -19.665 -4.942 6.370 1.00 55.62 179 MET A N 1
ATOM 1400 C CA . MET A 1 179 ? -18.424 -5.725 6.387 1.00 55.62 179 MET A CA 1
ATOM 1401 C C . MET A 1 179 ? -18.703 -7.210 6.630 1.00 55.62 179 MET A C 1
ATOM 1403 O O . MET A 1 179 ? -19.380 -7.590 7.583 1.00 55.62 179 MET A O 1
ATOM 1407 N N . GLN A 1 180 ? -18.162 -8.069 5.766 1.00 62.53 180 GLN A N 1
ATOM 1408 C CA . GLN A 1 180 ? -18.223 -9.522 5.918 1.00 62.53 180 GLN A CA 1
ATOM 1409 C C . GLN A 1 180 ? -16.804 -10.078 5.956 1.00 62.53 180 GLN A C 1
ATOM 1411 O O . GLN A 1 180 ? -15.974 -9.731 5.121 1.00 62.53 180 GLN A O 1
ATOM 1416 N N . ILE A 1 181 ? -16.525 -10.975 6.903 1.00 61.75 181 ILE A N 1
ATOM 1417 C CA . ILE A 1 181 ? -15.299 -11.775 6.867 1.00 61.75 181 ILE A CA 1
ATOM 1418 C C . ILE A 1 181 ? -15.469 -12.768 5.717 1.00 61.75 181 ILE A C 1
ATOM 1420 O O . ILE A 1 181 ? -16.188 -13.760 5.850 1.00 61.75 181 ILE A O 1
ATOM 1424 N N . LEU A 1 182 ? -14.851 -12.485 4.569 1.00 55.34 182 LEU A N 1
ATOM 1425 C CA . LEU A 1 182 ? -14.881 -13.401 3.436 1.00 55.34 182 LEU A CA 1
ATOM 1426 C C . LEU A 1 182 ? -14.101 -14.678 3.793 1.00 55.34 182 LEU A C 1
ATOM 1428 O O . LEU A 1 182 ? -12.915 -14.604 4.136 1.00 55.34 182 LEU A O 1
ATOM 1432 N N . PRO A 1 183 ? -14.722 -15.871 3.727 1.00 47.69 183 PRO A N 1
ATOM 1433 C CA . PRO A 1 183 ? -13.991 -17.111 3.905 1.00 47.69 183 PRO A CA 1
ATOM 1434 C C . PRO A 1 183 ? -12.981 -17.292 2.761 1.00 47.69 183 PRO A C 1
ATOM 1436 O O . PRO A 1 183 ? -13.318 -17.190 1.585 1.00 47.69 183 PRO A O 1
ATOM 1439 N N . ARG A 1 184 ? -11.734 -17.550 3.174 1.00 50.12 184 ARG A N 1
ATOM 1440 C CA . ARG A 1 184 ? -10.532 -17.970 2.432 1.00 50.12 184 ARG A CA 1
ATOM 1441 C C . ARG A 1 184 ? -10.748 -18.366 0.958 1.00 50.12 184 ARG A C 1
ATOM 1443 O O . ARG A 1 184 ? -11.521 -19.271 0.653 1.00 50.12 184 ARG A O 1
ATOM 1450 N N . MET A 1 185 ? -9.952 -17.747 0.077 1.00 46.81 185 MET A N 1
ATOM 1451 C CA . MET A 1 185 ? -9.905 -17.994 -1.370 1.00 46.81 185 MET A CA 1
ATOM 1452 C C . MET A 1 185 ? -9.884 -19.486 -1.767 1.00 46.81 185 MET A C 1
ATOM 1454 O O . MET A 1 185 ? -9.255 -20.299 -1.079 1.00 46.81 185 MET A O 1
ATOM 1458 N N . PRO A 1 186 ? -10.505 -19.850 -2.909 1.00 45.47 186 PRO A N 1
ATOM 1459 C CA . PRO A 1 186 ? -10.472 -21.208 -3.435 1.00 45.47 186 PRO A CA 1
ATOM 1460 C C . PRO A 1 186 ? -9.041 -21.626 -3.799 1.00 45.47 186 PRO A C 1
ATOM 1462 O O . PRO A 1 186 ? -8.280 -20.865 -4.391 1.00 45.47 186 PRO A O 1
ATOM 1465 N N . ALA A 1 187 ? -8.703 -22.874 -3.475 1.00 49.56 187 ALA A N 1
ATOM 1466 C CA . ALA A 1 187 ? -7.387 -23.504 -3.611 1.00 49.56 187 ALA A CA 1
ATOM 1467 C C . ALA A 1 187 ? -6.889 -23.715 -5.064 1.00 49.56 187 ALA A C 1
ATOM 1469 O O . ALA A 1 187 ? -6.093 -24.613 -5.314 1.00 49.56 187 ALA A O 1
ATOM 1470 N N . ALA A 1 188 ? -7.359 -22.935 -6.038 1.00 46.00 188 ALA A N 1
ATOM 1471 C CA . ALA A 1 188 ? -7.151 -23.196 -7.464 1.00 46.00 188 ALA A CA 1
ATOM 1472 C C . ALA A 1 188 ? -5.910 -22.516 -8.084 1.00 46.00 188 ALA A C 1
ATOM 1474 O O . ALA A 1 188 ? -5.809 -22.463 -9.306 1.00 46.00 188 ALA A O 1
ATOM 1475 N N . LEU A 1 189 ? -4.972 -22.001 -7.282 1.00 46.97 189 LEU A N 1
ATOM 1476 C CA . LEU A 1 189 ? -3.708 -21.419 -7.763 1.00 46.97 189 LEU A CA 1
ATOM 1477 C C . LEU A 1 189 ? -2.507 -21.900 -6.929 1.00 46.97 189 LEU A C 1
ATOM 1479 O O . LEU A 1 189 ? -1.779 -21.094 -6.350 1.00 46.97 189 LEU A O 1
ATOM 1483 N N . LEU A 1 190 ? -2.321 -23.220 -6.863 1.00 43.81 190 LEU A N 1
ATOM 1484 C CA . LEU A 1 190 ? -1.048 -23.861 -6.517 1.00 43.81 190 LEU A CA 1
ATOM 1485 C C . LEU A 1 190 ? -0.631 -24.796 -7.651 1.00 43.81 190 LEU A C 1
ATOM 1487 O O . LEU A 1 190 ? -1.513 -25.542 -8.133 1.00 43.81 190 LEU A O 1
#

Radius of gyration: 27.16 Å; chains: 1; bounding box: 71×37×64 Å

Secondary structure (DSSP, 8-state):
--TT-HHHHHHIIIIIHHHHHHHHHHHHHHHTTSHHHHHHHHTT---HHHHHHHHHHHHHHHHHHHHH-HHHHHHHHHHTTTT--TT-TTGGG---TT-TTHHHHHHHHHHHHHHHT---------PPPPPPPP--------------------------------HHHHHT--PPTT--------S---